Protein AF-A0A809RW80-F1 (afdb_monomer)

Secondary structure (DSSP, 8-state):
-EEEETT-TTSHHHHHHHHTTSPPPSEEEEEESS--S--S-TTS-EEE--TTTS---S-SEEEE-----BHHHHHHTT-TT--TTSSBHHHHHHHHHHHH-SEEEEEEEGGGGGT-TTTTTEEEEEE--S---SS----EEEEEE-SS--S--EEEETTEEEEEHHHHHTT------S-EEEET-TT-SEEEE-B--SSS---EEEEGGGS-GGG--TT-SSEEEEEEES----HHHHHHHHHHHHHHHHHHHHHTTTTTSEEEEEE-TTSPEEEE--HHHHHHHHHHHHHHHHHT-

pLDDT: mean 94.05, std 5.13, range [54.56, 98.81]

Radius of gyration: 22.61 Å; Cα contacts (8 Å, |Δi|>4): 563; chains: 1; bounding box: 56×35×68 Å

Sequence (297 aa):
MTFLEPFAGENNIIDLIQELNLSQPLNWDCFDINQPKENKVPEFDIKIQDTIKEFPKGYKVAITNPPYLAKNKAKKINIENFDNNYSDLYLNALDKMLNNCDFVACIIPESFITSGQYHERLYCVISLEMKMFSDTETPVCLALFNKEKTNDFFIVRNGIDIGYYSELKKYFSEYKTDIDWQFNDPDGLIGLYAVDNTKEASIKFLPGNQIDKNSISHSSRSITRISFTGFKLSDNELLEFIKLSNDLLNDYRKKTYDVFLTAFKGLRSDLKYRRRLNYKIAKNILNLAYKIFKEGK

Nearest PDB structures (foldseek):
  1aqj-assembly1_B  TM=6.125E-01  e=1.110E-08  Thermus aquaticus
  7btq-assembly1_D  TM=4.140E-01  e=1.002E-05  Escherichia coli
  7bto-assembly1_A  TM=4.118E-01  e=2.193E-05  Escherichia coli
  7bst-assembly1_D  TM=4.203E-01  e=2.790E-05  Escherichia coli
  2ozv-assembly1_A  TM=5.507E-01  e=4.025E-01  Agrobacterium fabrum str. C58

Foldseek 3Di:
DEEEAAACQQVVVVVVVVVPPDDDDPYYAAEHCDDHPHRPCVVHDYHNDPCLVPPDADEAEYEYAFDWDAPVNCVVVVVPPDDPVDRIRVVSVVVSCLVHYQKYKYKDQLLVLQVPPPQQFWAEKEFPLACPDPPFQGGIITTIGGNHTDPWYWYHYPNDTLGIPVQLCVLVDFFDDPKDKDKLQLPAQKKWQFKDDQADQDTFIDGSVVDHSVPRDPPDQGIIGIHIDDDDDDPVRSVVLRVQLRVSVVVSCVSNVLSNFRFDGHHHPVSGTMGGHGVSVSVRSSSVSVVVSVVVD

Structure (mmCIF, N/CA/C/O backbone):
data_AF-A0A809RW80-F1
#
_entry.id   AF-A0A809RW80-F1
#
loop_
_atom_site.group_PDB
_atom_site.id
_atom_site.type_symbol
_atom_site.label_atom_id
_atom_site.label_alt_id
_atom_site.label_comp_id
_atom_site.label_asym_id
_atom_site.label_entity_id
_atom_site.label_seq_id
_atom_site.pdbx_PDB_ins_code
_atom_site.Cartn_x
_atom_site.Cartn_y
_atom_site.Cartn_z
_atom_site.occupancy
_atom_site.B_iso_or_equiv
_atom_site.auth_seq_id
_atom_site.auth_comp_id
_atom_site.auth_asym_id
_atom_site.auth_atom_id
_atom_site.pdbx_PDB_model_num
ATOM 1 N N . MET A 1 1 ? -27.983 3.472 18.532 1.00 89.00 1 MET A N 1
ATOM 2 C CA . MET A 1 1 ? -27.250 2.187 18.483 1.00 89.00 1 MET A CA 1
ATOM 3 C C . MET A 1 1 ? -25.962 2.357 19.270 1.00 89.00 1 MET A C 1
ATOM 5 O O . MET A 1 1 ? -25.453 3.472 19.262 1.00 89.00 1 MET A O 1
ATOM 9 N N . THR A 1 2 ? -25.482 1.310 19.942 1.00 96.38 2 THR A N 1
ATOM 10 C CA . THR A 1 2 ? -24.177 1.314 20.625 1.00 96.38 2 THR A CA 1
ATOM 11 C C . THR A 1 2 ? -23.066 0.984 19.634 1.00 96.38 2 THR A C 1
ATOM 13 O O . THR A 1 2 ? -23.213 0.034 18.860 1.00 96.38 2 THR A O 1
ATOM 16 N N . PHE A 1 3 ? -21.999 1.779 19.628 1.00 97.88 3 PHE A N 1
ATOM 17 C CA . PHE A 1 3 ? -20.810 1.564 18.798 1.00 97.88 3 PHE A CA 1
ATOM 18 C C . PHE A 1 3 ? -19.691 0.925 19.627 1.00 97.88 3 PHE A C 1
ATOM 20 O O . PHE A 1 3 ? -19.653 1.085 20.845 1.00 97.88 3 PHE A O 1
ATOM 27 N N . LEU A 1 4 ? -18.805 0.176 18.968 1.00 98.62 4 LEU A N 1
ATOM 28 C CA . LEU A 1 4 ? -17.673 -0.507 19.594 1.00 98.62 4 LEU A CA 1
ATOM 29 C C . LEU A 1 4 ? -16.350 0.187 19.242 1.00 98.62 4 LEU A C 1
ATOM 31 O O . LEU A 1 4 ? -16.047 0.365 18.062 1.00 98.62 4 LEU A O 1
ATOM 35 N N . GLU A 1 5 ? -15.532 0.467 20.252 1.00 98.31 5 GLU A N 1
ATOM 36 C CA . GLU A 1 5 ? -14.122 0.858 20.127 1.00 98.31 5 GLU A CA 1
ATOM 37 C C . GLU A 1 5 ? -13.260 -0.261 20.767 1.00 98.31 5 GLU A C 1
ATOM 39 O O . GLU A 1 5 ? -13.015 -0.257 21.974 1.00 98.31 5 GLU A O 1
ATOM 44 N N . PRO A 1 6 ? -12.849 -1.292 20.000 1.00 98.31 6 PRO A N 1
ATOM 45 C CA . PRO A 1 6 ? -12.225 -2.510 20.532 1.00 98.31 6 PRO A CA 1
ATOM 46 C C . PRO A 1 6 ? -10.761 -2.355 20.988 1.00 98.31 6 PRO A C 1
ATOM 48 O O . PRO A 1 6 ? -10.228 -3.287 21.597 1.00 98.31 6 PRO A O 1
ATOM 51 N N . PHE A 1 7 ? -10.114 -1.234 20.650 1.00 97.75 7 PHE A N 1
ATOM 52 C CA . PHE A 1 7 ? -8.718 -0.903 20.975 1.00 97.75 7 PHE A CA 1
ATOM 53 C C . PHE A 1 7 ? -8.615 0.585 21.341 1.00 97.75 7 PHE A C 1
ATOM 55 O O . PHE A 1 7 ? -8.031 1.389 20.615 1.00 97.75 7 PHE A O 1
ATOM 62 N N . ALA A 1 8 ? -9.293 0.956 22.420 1.00 97.38 8 ALA A N 1
ATOM 63 C CA . ALA A 1 8 ? -9.668 2.330 22.716 1.00 97.38 8 ALA A CA 1
ATOM 64 C C . ALA A 1 8 ? -8.501 3.267 23.044 1.00 97.38 8 ALA A C 1
ATOM 66 O O . ALA A 1 8 ? -8.615 4.479 22.837 1.00 97.38 8 ALA A O 1
ATOM 67 N N . GLY A 1 9 ? -7.385 2.747 23.561 1.00 96.31 9 GLY A N 1
ATOM 68 C CA . GLY A 1 9 ? -6.328 3.574 24.125 1.00 96.31 9 GLY A CA 1
ATOM 69 C C . GLY A 1 9 ? -6.911 4.544 25.153 1.00 96.31 9 GLY A C 1
ATOM 70 O O . GLY A 1 9 ? -7.415 4.123 26.184 1.00 96.31 9 GLY A O 1
ATOM 71 N N . GLU A 1 10 ? -6.873 5.842 24.850 1.00 96.81 10 GLU A N 1
ATOM 72 C CA . GLU A 1 10 ? -7.379 6.922 25.712 1.00 96.81 10 GLU A CA 1
ATOM 73 C C . GLU A 1 10 ? -8.748 7.485 25.258 1.00 96.81 10 GLU A C 1
ATOM 75 O O . GLU A 1 10 ? -9.123 8.570 25.691 1.00 96.81 10 GLU A O 1
ATOM 80 N N . ASN A 1 11 ? -9.492 6.786 24.383 1.00 97.19 11 ASN A N 1
ATOM 81 C CA . ASN A 1 11 ? -10.747 7.243 23.744 1.00 97.19 11 ASN A CA 1
ATOM 82 C C . ASN A 1 11 ? -10.603 8.455 22.789 1.00 97.19 11 ASN A C 1
ATOM 84 O O . ASN A 1 11 ? -11.577 9.149 22.505 1.00 97.19 11 ASN A O 1
ATOM 88 N N . ASN A 1 12 ? -9.414 8.688 22.217 1.00 95.62 12 ASN A N 1
ATOM 89 C CA . ASN A 1 12 ? -9.160 9.822 21.305 1.00 95.62 12 ASN A CA 1
ATOM 90 C C . ASN A 1 12 ? -10.067 9.845 20.055 1.00 95.62 12 ASN A C 1
ATOM 92 O O . ASN A 1 12 ? -10.360 10.910 19.520 1.00 95.62 12 ASN A O 1
ATOM 96 N N . ILE A 1 13 ? -10.485 8.680 19.546 1.00 95.38 13 ILE A N 1
ATOM 97 C CA . ILE A 1 13 ? -11.368 8.607 18.369 1.00 95.38 13 ILE A CA 1
ATOM 98 C C . ILE A 1 13 ? -12.772 9.100 18.714 1.00 95.38 13 ILE A C 1
ATOM 100 O O . ILE A 1 13 ? -13.375 9.822 17.922 1.00 95.38 13 ILE A O 1
ATOM 104 N N . ILE A 1 14 ? -13.279 8.742 19.891 1.00 95.56 14 ILE A N 1
ATOM 105 C CA . ILE A 1 14 ? -14.595 9.183 20.350 1.00 95.56 14 ILE A CA 1
ATOM 106 C C . ILE A 1 14 ? -14.586 10.691 20.587 1.00 95.56 14 ILE A C 1
ATOM 108 O O . ILE A 1 14 ? -15.490 11.369 20.107 1.00 95.56 14 ILE A O 1
ATOM 112 N N . ASP A 1 15 ? -13.541 11.202 21.242 1.00 95.50 15 ASP A N 1
ATOM 113 C CA . ASP A 1 15 ? -13.326 12.638 21.462 1.00 95.50 15 ASP A CA 1
ATOM 114 C C . ASP A 1 15 ? -13.394 13.407 20.130 1.00 95.50 15 ASP A C 1
ATOM 116 O O . ASP A 1 15 ? -14.242 14.279 19.939 1.00 95.50 15 ASP A O 1
ATOM 120 N N . LEU A 1 16 ? -12.628 12.955 19.127 1.00 93.62 16 LEU A N 1
ATOM 121 C CA . LEU A 1 16 ? -12.666 13.517 17.776 1.00 93.62 16 LEU A CA 1
ATOM 122 C C . LEU A 1 16 ? -14.074 13.474 17.157 1.00 93.62 16 LEU A C 1
ATOM 124 O O . LEU A 1 16 ? -14.500 14.436 16.528 1.00 93.62 16 LEU A O 1
ATOM 128 N N . ILE A 1 17 ? -14.811 12.368 17.295 1.00 93.62 17 ILE A N 1
ATOM 129 C CA . ILE A 1 17 ? -16.162 12.242 16.721 1.00 93.62 17 ILE A CA 1
ATOM 130 C C . ILE A 1 17 ? -17.151 13.206 17.394 1.00 93.62 17 ILE A C 1
ATOM 132 O O . ILE A 1 17 ? -18.032 13.745 16.712 1.00 93.62 17 ILE A O 1
ATOM 136 N N . GLN A 1 18 ? -17.009 13.453 18.696 1.00 92.50 18 GLN A N 1
ATOM 137 C CA . GLN A 1 18 ? -17.838 14.413 19.428 1.00 92.50 18 GLN A CA 1
ATOM 138 C C . GLN A 1 18 ? -17.576 15.852 18.982 1.00 92.50 18 GLN A C 1
ATOM 140 O O . GLN A 1 18 ? -18.525 16.626 18.826 1.00 92.50 18 GLN A O 1
ATOM 145 N N . GLU A 1 19 ? -16.323 16.189 18.672 1.00 93.69 19 GLU A N 1
ATOM 146 C CA . GLU A 1 19 ? -15.952 17.500 18.129 1.00 93.69 19 GLU A CA 1
ATOM 147 C C . GLU A 1 19 ? -16.565 17.782 16.745 1.00 93.69 19 GLU A C 1
ATOM 149 O O . GLU A 1 19 ? -16.774 18.942 16.383 1.00 93.69 19 GLU A O 1
ATOM 154 N N . LEU A 1 20 ? -16.907 16.748 15.963 1.00 87.88 20 LEU A N 1
ATOM 155 C CA . LEU A 1 20 ? -17.356 16.907 14.572 1.00 87.88 20 LEU A CA 1
ATOM 156 C C . LEU A 1 20 ? -18.764 17.512 14.397 1.00 87.88 20 LEU A C 1
ATOM 158 O O . LEU A 1 20 ? -19.195 17.697 13.260 1.00 87.88 20 LEU A O 1
ATOM 162 N N . ASN A 1 21 ? -19.496 17.845 15.465 1.00 84.31 21 ASN A N 1
ATOM 163 C CA . ASN A 1 21 ? -20.877 18.362 15.406 1.00 84.31 21 ASN A CA 1
ATOM 164 C C . ASN A 1 21 ? -21.807 17.529 14.487 1.00 84.31 21 ASN A C 1
ATOM 166 O O . ASN A 1 21 ? -22.696 18.046 13.806 1.00 84.31 21 ASN A O 1
ATOM 170 N N . LEU A 1 22 ? -21.564 16.217 14.447 1.00 88.19 22 LEU A N 1
ATOM 171 C CA . LEU A 1 22 ? -22.376 15.229 13.744 1.00 88.19 22 LEU A CA 1
ATOM 172 C C . LEU A 1 22 ? -23.325 14.535 14.722 1.00 88.19 22 LEU A C 1
ATOM 174 O O . LEU A 1 22 ? -23.140 14.583 15.940 1.00 88.19 22 LEU A O 1
ATOM 178 N N . SER A 1 23 ? -24.336 13.846 14.186 1.00 89.88 23 SER A N 1
ATOM 179 C CA . SER A 1 23 ? -25.192 12.975 14.991 1.00 89.88 23 SER A CA 1
ATOM 180 C C . SER A 1 23 ? -24.359 11.887 15.666 1.00 89.88 23 SER A C 1
ATOM 182 O O . SER A 1 23 ? -23.744 11.058 14.997 1.00 89.88 23 SER A O 1
ATOM 184 N N . GLN A 1 24 ? -24.371 11.897 16.995 1.00 91.44 24 GLN A N 1
ATOM 185 C CA . GLN A 1 24 ? -23.611 10.963 17.815 1.00 91.44 24 GLN A CA 1
ATOM 186 C C . GLN A 1 24 ? -24.344 9.618 17.945 1.00 91.44 24 GLN A C 1
ATOM 188 O O . GLN A 1 24 ? -25.583 9.578 17.903 1.00 91.44 24 GLN A O 1
ATOM 193 N N . PRO A 1 25 ? -23.619 8.495 18.109 1.00 90.62 25 PRO A N 1
ATOM 194 C CA . PRO A 1 25 ? -24.244 7.243 18.517 1.00 90.62 25 PRO A CA 1
ATOM 195 C C . PRO A 1 25 ? -24.868 7.384 19.914 1.00 90.62 25 PRO A C 1
ATOM 197 O O . PRO A 1 25 ? -24.578 8.314 20.658 1.00 90.62 25 PRO A O 1
ATOM 200 N N . LEU A 1 26 ? -25.745 6.442 20.278 1.00 90.00 26 LEU A N 1
ATOM 201 C CA . LEU A 1 26 ? -26.419 6.495 21.586 1.00 90.00 26 LEU A CA 1
ATOM 202 C C . LEU A 1 26 ? -25.470 6.175 22.740 1.00 90.00 26 LEU A C 1
ATOM 204 O O . LEU A 1 26 ? -25.701 6.629 23.853 1.00 90.00 26 LEU A O 1
ATOM 208 N N . ASN A 1 27 ? -24.483 5.318 22.484 1.00 96.19 27 ASN A N 1
ATOM 209 C CA . ASN A 1 27 ? -23.511 4.885 23.472 1.00 96.19 27 ASN A CA 1
ATOM 210 C C . ASN A 1 27 ? -22.262 4.333 22.777 1.00 96.19 27 ASN A C 1
ATOM 212 O O . ASN A 1 27 ? -22.335 3.911 21.614 1.00 96.19 27 ASN A O 1
ATOM 216 N N . TRP A 1 28 ? -21.172 4.252 23.531 1.00 97.88 28 TRP A N 1
ATOM 217 C CA . TRP A 1 28 ? -19.961 3.534 23.166 1.00 97.88 28 TRP A CA 1
ATOM 218 C C . TRP A 1 28 ? -19.648 2.447 24.190 1.00 97.88 28 TRP A C 1
ATOM 220 O O . TRP A 1 28 ? -19.863 2.620 25.387 1.00 97.88 28 TRP A O 1
ATOM 230 N N . ASP A 1 29 ? -19.137 1.323 23.703 1.00 98.38 29 ASP A N 1
ATOM 231 C CA . ASP A 1 29 ? -18.453 0.333 24.522 1.00 98.38 29 ASP A CA 1
ATOM 232 C C . ASP A 1 29 ? -16.978 0.303 24.112 1.00 98.38 29 ASP A C 1
ATOM 234 O O . ASP A 1 29 ? -16.649 0.037 22.951 1.00 98.38 29 ASP A O 1
ATOM 238 N N . CYS A 1 30 ? -16.100 0.578 25.075 1.00 98.44 30 CYS A N 1
ATOM 239 C CA . CYS A 1 30 ? -14.672 0.760 24.848 1.00 98.44 30 CYS A CA 1
ATOM 240 C C . CYS A 1 30 ? -13.878 -0.349 25.536 1.00 98.44 30 CYS A C 1
ATOM 242 O O . CYS A 1 30 ? -14.133 -0.675 26.698 1.00 98.44 30 CYS A O 1
ATOM 244 N N . PHE A 1 31 ? -12.902 -0.917 24.831 1.00 98.44 31 PHE A N 1
ATOM 245 C CA . PHE A 1 31 ? -12.034 -1.968 25.356 1.00 98.44 31 PHE A CA 1
ATOM 246 C C . PHE A 1 31 ? -10.575 -1.661 25.047 1.00 98.44 31 PHE A C 1
ATOM 248 O O . PHE A 1 31 ? -10.254 -1.217 23.947 1.00 98.44 31 PHE A O 1
ATOM 255 N N . ASP A 1 32 ? -9.685 -1.940 25.991 1.00 98.00 32 ASP A N 1
ATOM 256 C CA . ASP A 1 32 ? -8.243 -1.923 25.749 1.00 98.00 32 ASP A CA 1
ATOM 257 C C . ASP A 1 32 ? -7.546 -2.982 26.608 1.00 98.00 32 ASP A C 1
ATOM 259 O O . ASP A 1 32 ? -8.024 -3.343 27.681 1.00 98.00 32 ASP A O 1
ATOM 263 N N . ILE A 1 33 ? -6.404 -3.496 26.150 1.00 95.69 33 ILE A N 1
ATOM 264 C CA . ILE A 1 33 ? -5.637 -4.493 26.904 1.00 95.69 33 ILE A CA 1
ATOM 265 C C . ILE A 1 33 ? -4.991 -3.887 28.155 1.00 95.69 33 ILE A C 1
ATOM 267 O O . ILE A 1 33 ? -4.750 -4.602 29.128 1.00 95.69 33 ILE A O 1
ATOM 271 N N . ASN A 1 34 ? -4.714 -2.581 28.139 1.00 93.69 34 ASN A N 1
ATOM 272 C CA . ASN A 1 34 ? -4.113 -1.864 29.254 1.00 93.69 34 ASN A CA 1
ATOM 273 C C . ASN A 1 34 ? -5.084 -0.832 29.825 1.00 93.69 34 ASN A C 1
ATOM 275 O O . ASN A 1 34 ? -5.856 -0.214 29.099 1.00 93.69 34 ASN A O 1
ATOM 279 N N . GLN A 1 35 ? -4.965 -0.564 31.125 1.00 92.44 35 GLN A N 1
ATOM 280 C CA . GLN A 1 35 ? -5.564 0.634 31.705 1.00 92.44 35 GLN A CA 1
ATOM 281 C C . GLN A 1 35 ? -4.859 1.871 31.114 1.00 92.44 35 GLN A C 1
ATOM 283 O O . GLN A 1 35 ? -3.636 1.991 31.270 1.00 92.44 35 GLN A O 1
ATOM 288 N N . PRO A 1 36 ? -5.579 2.795 30.459 1.00 91.81 36 PRO A N 1
ATOM 289 C CA . PRO A 1 36 ? -4.965 4.008 29.947 1.00 91.81 36 PRO A CA 1
ATOM 290 C C . PRO A 1 36 ? -4.600 4.966 31.077 1.00 91.81 36 PRO A C 1
ATOM 292 O O . PRO A 1 36 ? -5.152 4.913 32.178 1.00 91.81 36 PRO A O 1
ATOM 295 N N . LYS A 1 37 ? -3.657 5.868 30.791 1.00 90.56 37 LYS A N 1
ATOM 296 C CA . LYS A 1 37 ? -3.247 6.909 31.744 1.00 90.56 37 LYS A CA 1
ATOM 297 C C . LYS A 1 37 ? -4.339 7.954 31.941 1.00 90.56 37 LYS A C 1
ATOM 299 O O . LYS A 1 37 ? -4.487 8.480 33.039 1.00 90.56 37 LYS A O 1
ATOM 304 N N . GLU A 1 38 ? -5.073 8.240 30.875 1.00 95.44 38 GLU A N 1
ATOM 305 C CA . GLU A 1 38 ? -6.154 9.211 30.822 1.00 95.44 38 GLU A CA 1
ATOM 306 C C . GLU A 1 38 ? -7.294 8.639 29.971 1.00 95.44 38 GLU A C 1
ATOM 308 O O . GLU A 1 38 ? -7.049 7.912 29.010 1.00 95.44 38 GLU A O 1
ATOM 313 N N . ASN A 1 39 ? -8.536 8.964 30.322 1.00 96.44 39 ASN A N 1
ATOM 314 C CA . ASN A 1 39 ? -9.690 8.748 29.457 1.00 96.44 39 ASN A CA 1
ATOM 315 C C . ASN A 1 39 ? -10.185 10.124 29.000 1.00 96.44 39 ASN A C 1
ATOM 317 O O . ASN A 1 39 ? -10.667 10.895 29.830 1.00 96.44 39 ASN A O 1
ATOM 321 N N . LYS A 1 40 ? -10.053 10.430 27.703 1.00 97.00 40 LYS A N 1
ATOM 322 C CA . LYS A 1 40 ? -10.485 11.710 27.118 1.00 97.00 40 LYS A CA 1
ATOM 323 C C . LYS A 1 40 ? -11.993 11.907 27.179 1.00 97.00 40 LYS A C 1
ATOM 325 O O . LYS A 1 40 ? -12.456 13.040 27.216 1.00 97.00 40 LYS A O 1
ATOM 330 N N . VAL A 1 41 ? -12.742 10.809 27.267 1.00 96.06 41 VAL A N 1
ATOM 331 C CA . VAL A 1 41 ? -14.203 10.811 27.286 1.00 96.06 41 VAL A CA 1
ATOM 332 C C . VAL A 1 41 ? -14.691 9.985 28.489 1.00 96.06 41 VAL A C 1
ATOM 334 O O . VAL A 1 41 ? -15.080 8.827 28.328 1.00 96.06 41 VAL A O 1
ATOM 337 N N . PRO A 1 42 ? -14.652 10.540 29.722 1.00 95.00 42 PRO A N 1
ATOM 338 C CA . PRO A 1 42 ? -14.945 9.800 30.958 1.00 95.00 42 PRO A CA 1
ATOM 339 C C . PRO A 1 42 ? -16.362 9.226 31.059 1.00 95.00 42 PRO A C 1
ATOM 341 O O . PRO A 1 42 ? -16.611 8.368 31.895 1.00 95.00 42 PRO A O 1
ATOM 344 N N . GLU A 1 43 ? -17.295 9.705 30.237 1.00 95.38 43 GLU A N 1
ATOM 345 C CA . GLU A 1 43 ? -18.649 9.151 30.135 1.00 95.38 43 GLU A CA 1
ATOM 346 C C . GLU A 1 43 ? -18.683 7.733 29.542 1.00 95.38 43 GLU A C 1
ATOM 348 O O . GLU A 1 43 ? -19.647 7.003 29.777 1.00 95.38 43 GLU A O 1
ATOM 353 N N . PHE A 1 44 ? -17.630 7.319 28.827 1.00 96.38 44 PHE A N 1
ATOM 354 C CA . PHE A 1 44 ? -17.479 5.963 28.307 1.00 96.38 44 PHE A CA 1
ATOM 355 C C . PHE A 1 44 ? -16.288 5.275 28.971 1.00 96.38 44 PHE A C 1
ATOM 357 O O . PHE A 1 44 ? -15.125 5.501 28.619 1.00 96.38 44 PHE A O 1
ATOM 364 N N . ASP A 1 45 ? -16.585 4.413 29.942 1.00 96.38 45 ASP A N 1
ATOM 365 C CA . ASP A 1 45 ? -15.578 3.610 30.630 1.00 96.38 45 ASP A CA 1
ATOM 366 C C . ASP A 1 45 ? -14.863 2.645 29.675 1.00 96.38 45 ASP A C 1
ATOM 368 O O . ASP A 1 45 ? -15.470 2.014 28.805 1.00 96.38 45 ASP A O 1
ATOM 372 N N . ILE A 1 46 ? -13.557 2.480 29.894 1.00 97.94 46 ILE A N 1
ATOM 373 C CA . ILE A 1 46 ? -12.709 1.569 29.122 1.00 97.94 46 ILE A CA 1
ATOM 374 C C . ILE A 1 46 ? -12.553 0.265 29.903 1.00 97.94 46 ILE A C 1
ATOM 376 O O . ILE A 1 46 ? -11.961 0.226 30.983 1.00 97.94 46 ILE A O 1
ATOM 380 N N . LYS A 1 47 ? -13.094 -0.819 29.349 1.00 97.69 47 LYS A N 1
ATOM 381 C CA . LYS A 1 47 ? -13.031 -2.165 29.926 1.00 97.69 47 LYS A CA 1
ATOM 382 C C . LYS A 1 47 ? -11.679 -2.803 29.601 1.00 97.69 47 LYS A C 1
ATOM 384 O O . LYS A 1 47 ? -11.309 -2.916 28.433 1.00 97.69 47 LYS A O 1
ATOM 389 N N . ILE A 1 48 ? -10.960 -3.263 30.626 1.00 97.75 48 ILE A N 1
ATOM 390 C CA . ILE A 1 48 ? -9.674 -3.948 30.440 1.00 97.75 48 ILE A CA 1
ATOM 391 C C . ILE A 1 48 ? -9.918 -5.341 29.844 1.00 97.75 48 ILE A C 1
ATOM 393 O O . ILE A 1 48 ? -10.444 -6.223 30.524 1.00 97.75 48 ILE A O 1
ATOM 397 N N . GLN A 1 49 ? -9.527 -5.550 28.586 1.00 96.88 49 GLN A N 1
ATOM 398 C CA . GLN A 1 49 ? -9.700 -6.811 27.867 1.00 96.88 49 GLN A CA 1
ATOM 399 C C . GLN A 1 49 ? -8.679 -6.962 26.734 1.00 96.88 49 GLN A C 1
ATOM 401 O O . GLN A 1 49 ? -8.454 -6.056 25.935 1.00 96.88 49 GLN A O 1
ATOM 406 N N . ASP A 1 50 ? -8.099 -8.156 26.604 1.00 95.75 50 ASP A N 1
ATOM 407 C CA . ASP A 1 50 ? -7.314 -8.524 25.424 1.00 95.75 50 ASP A CA 1
ATOM 408 C C . ASP A 1 50 ? -8.266 -8.844 24.260 1.00 95.75 50 ASP A C 1
ATOM 410 O O . ASP A 1 50 ? -8.634 -9.999 24.032 1.00 95.75 50 ASP A O 1
ATOM 414 N N . THR A 1 51 ? -8.677 -7.810 23.522 1.00 97.00 51 THR A N 1
ATOM 415 C CA . THR A 1 51 ? -9.630 -7.920 22.404 1.00 97.00 51 THR A CA 1
ATOM 416 C C . THR A 1 51 ? -9.123 -8.806 21.256 1.00 97.00 51 THR A C 1
ATOM 418 O O . THR A 1 51 ? -9.908 -9.346 20.469 1.00 97.00 51 THR A O 1
ATOM 421 N N . ILE A 1 52 ? -7.805 -9.018 21.160 1.00 95.44 52 ILE A N 1
ATOM 422 C CA . ILE A 1 52 ? -7.236 -9.985 20.217 1.00 95.44 52 ILE A CA 1
ATOM 423 C C . ILE A 1 52 ? -7.518 -11.413 20.686 1.00 95.44 52 ILE A C 1
ATOM 425 O O . ILE A 1 52 ? -7.800 -12.271 19.856 1.00 95.44 52 ILE A O 1
ATOM 429 N N . LYS A 1 53 ? -7.499 -11.720 21.981 1.00 94.00 53 LYS A N 1
ATOM 430 C CA . LYS A 1 53 ? -7.871 -13.064 22.460 1.00 94.00 53 LYS A CA 1
ATOM 431 C C . LYS A 1 53 ? -9.379 -13.260 22.510 1.00 94.00 53 LYS A C 1
ATOM 433 O O . LYS A 1 53 ? -9.880 -14.255 21.989 1.00 94.00 53 LYS A O 1
ATOM 438 N N . GLU A 1 54 ? -10.093 -12.295 23.070 1.00 96.25 54 GLU A N 1
ATOM 439 C CA . GLU A 1 54 ? -11.532 -12.355 23.287 1.00 96.25 54 GLU A CA 1
ATOM 440 C C . GLU A 1 54 ? -12.190 -11.117 22.683 1.00 96.25 54 GLU A C 1
ATOM 442 O O . GLU A 1 54 ? -12.150 -10.035 23.256 1.00 96.25 54 GLU A O 1
ATOM 447 N N . PHE A 1 55 ? -12.776 -11.258 21.494 1.00 98.06 55 PHE A N 1
ATOM 448 C CA . PHE A 1 55 ? -13.398 -10.126 20.810 1.00 98.06 55 PHE A CA 1
ATOM 449 C C . PHE A 1 55 ? -14.830 -9.879 21.334 1.00 98.06 55 PHE A C 1
ATOM 451 O O . PHE A 1 55 ? -15.618 -10.833 21.356 1.00 98.06 55 PHE A O 1
ATOM 458 N N . PRO A 1 56 ? -15.205 -8.640 21.722 1.00 97.31 56 PRO A N 1
ATOM 459 C CA . PRO A 1 56 ? -16.563 -8.300 22.152 1.00 97.31 56 PRO A CA 1
ATOM 460 C C . PRO A 1 56 ? -17.620 -8.600 21.077 1.00 97.31 56 PRO A C 1
ATOM 462 O O . PRO A 1 56 ? -17.462 -8.246 19.910 1.00 97.31 56 PRO A O 1
ATOM 465 N N . LYS A 1 57 ? -18.734 -9.234 21.462 1.00 95.62 57 LYS A N 1
ATOM 466 C CA . LYS A 1 57 ? -19.794 -9.677 20.533 1.00 95.62 57 LYS A CA 1
ATOM 467 C C . LYS A 1 57 ? -21.073 -8.856 20.675 1.00 95.62 57 LYS A C 1
ATOM 469 O O . LYS A 1 57 ? -21.312 -8.246 21.708 1.00 95.62 57 LYS A O 1
ATOM 474 N N . GLY A 1 58 ? -21.928 -8.915 19.652 1.00 96.00 58 GLY A N 1
ATOM 475 C CA . GLY A 1 58 ? -23.254 -8.280 19.656 1.00 96.00 58 GLY A CA 1
ATOM 476 C C . GLY A 1 58 ? -23.287 -6.860 19.082 1.00 96.00 58 GLY A C 1
ATOM 477 O O . GLY A 1 58 ? -24.343 -6.230 19.079 1.00 96.00 58 GLY A O 1
ATOM 478 N N . TYR A 1 59 ? -22.163 -6.373 18.554 1.00 97.62 59 TYR A N 1
ATOM 479 C CA . TYR A 1 59 ? -22.041 -5.037 17.977 1.00 97.62 59 TYR A CA 1
ATOM 480 C C . TYR A 1 59 ? -22.198 -5.067 16.464 1.00 97.62 59 TYR A C 1
ATOM 482 O O . TYR A 1 59 ? -21.650 -5.928 15.780 1.00 97.62 59 TYR A O 1
ATOM 490 N N . LYS A 1 60 ? -22.918 -4.083 15.925 1.00 97.62 60 LYS A N 1
ATOM 491 C CA . LYS A 1 60 ? -23.042 -3.909 14.473 1.00 97.62 60 LYS A CA 1
ATOM 492 C C . LYS A 1 60 ? -21.945 -3.029 13.890 1.00 97.62 60 LYS A C 1
ATOM 494 O O . LYS A 1 60 ? -21.598 -3.230 12.736 1.00 97.62 60 LYS A O 1
ATOM 499 N N . VAL A 1 61 ? -21.428 -2.069 14.653 1.00 98.31 61 VAL A N 1
ATOM 500 C CA . VAL A 1 61 ? -20.473 -1.062 14.175 1.00 98.31 61 VAL A CA 1
ATOM 501 C C . VAL A 1 61 ? -19.246 -1.064 15.078 1.00 98.31 61 VAL A C 1
ATOM 503 O O . VAL A 1 61 ? -19.401 -0.936 16.292 1.00 98.31 61 VAL A O 1
ATOM 506 N N . ALA A 1 62 ? -18.059 -1.171 14.483 1.00 98.56 62 ALA A N 1
ATOM 507 C CA . ALA A 1 62 ? -16.783 -0.939 15.152 1.00 98.56 62 ALA A CA 1
ATOM 508 C C . ALA A 1 62 ? -16.039 0.232 14.496 1.00 98.56 62 ALA A C 1
ATOM 510 O O . ALA A 1 62 ? -15.943 0.286 13.268 1.00 98.56 62 ALA A O 1
ATOM 511 N N . ILE A 1 63 ? -15.506 1.154 15.297 1.00 98.44 63 ILE A N 1
ATOM 512 C CA . ILE A 1 63 ? -14.671 2.270 14.835 1.00 98.44 63 ILE A CA 1
ATOM 513 C C . ILE A 1 63 ? -13.392 2.266 15.663 1.00 98.44 63 ILE A C 1
ATOM 515 O O . ILE A 1 63 ? -13.487 2.194 16.883 1.00 98.44 63 ILE A O 1
ATOM 519 N N . THR A 1 64 ? -12.211 2.248 15.029 1.00 98.31 64 THR A N 1
ATOM 520 C CA . THR A 1 64 ? -10.955 2.162 15.794 1.00 98.31 64 THR A CA 1
ATOM 521 C C . THR A 1 64 ? -9.671 2.487 15.031 1.00 98.31 64 THR A C 1
ATOM 523 O O . THR A 1 64 ? -9.637 2.578 13.803 1.00 98.31 64 THR A O 1
ATOM 526 N N . ASN A 1 65 ? -8.569 2.586 15.769 1.00 97.38 65 ASN A N 1
ATOM 527 C CA . ASN A 1 65 ? -7.205 2.506 15.263 1.00 97.38 65 ASN A CA 1
ATOM 528 C C . ASN A 1 65 ? -6.550 1.230 15.835 1.00 97.38 65 ASN A C 1
ATOM 530 O O . ASN A 1 65 ? -6.047 1.262 16.958 1.00 97.38 65 ASN A O 1
ATOM 534 N N . PRO A 1 66 ? -6.595 0.088 15.120 1.00 97.25 66 PRO A N 1
ATOM 535 C CA . PRO A 1 66 ? -6.131 -1.186 15.656 1.00 97.25 66 PRO A CA 1
ATOM 536 C C . PRO A 1 66 ? -4.616 -1.177 15.928 1.00 97.25 66 PRO A C 1
ATOM 538 O O . PRO A 1 66 ? -3.874 -0.417 15.308 1.00 97.25 66 PRO A O 1
ATOM 541 N N . PRO A 1 67 ? -4.109 -2.063 16.802 1.00 94.62 67 PRO A N 1
ATOM 542 C CA . PRO A 1 67 ? -2.692 -2.094 17.151 1.00 94.62 67 PRO A CA 1
ATOM 543 C C . PRO A 1 67 ? -1.817 -2.616 16.001 1.00 94.62 67 PRO A C 1
ATOM 545 O O . PRO A 1 67 ? -2.150 -3.604 15.342 1.00 94.62 67 PRO A O 1
ATOM 548 N N . TYR A 1 68 ? -0.660 -1.981 15.779 1.00 93.56 68 TYR A N 1
ATOM 549 C CA . TYR A 1 68 ? 0.270 -2.339 14.699 1.00 93.56 68 TYR A CA 1
ATOM 550 C C . TYR A 1 68 ? 1.503 -3.059 15.242 1.00 93.56 68 TYR A C 1
ATOM 552 O O . TYR A 1 68 ? 2.224 -2.555 16.108 1.00 93.56 68 TYR A O 1
ATOM 560 N N . LEU A 1 69 ? 1.807 -4.221 14.673 1.00 92.81 69 LEU A N 1
ATOM 561 C CA . LEU A 1 69 ? 3.011 -4.973 14.990 1.00 92.81 69 LEU A CA 1
ATOM 562 C C . LEU A 1 69 ? 3.332 -5.941 13.852 1.00 92.81 69 LEU A C 1
ATOM 564 O O . LEU A 1 69 ? 2.791 -7.042 13.773 1.00 92.81 69 LEU A O 1
ATOM 568 N N . ALA A 1 70 ? 4.276 -5.554 12.997 1.00 91.38 70 ALA A N 1
ATOM 569 C CA . ALA A 1 70 ? 4.740 -6.421 11.922 1.00 91.38 70 ALA A CA 1
ATOM 570 C C . ALA A 1 70 ? 5.353 -7.720 12.475 1.00 91.38 70 ALA A C 1
ATOM 572 O O . ALA A 1 70 ? 6.180 -7.686 13.390 1.00 91.38 70 ALA A O 1
ATOM 573 N N . LYS A 1 71 ? 5.056 -8.858 11.838 1.00 91.19 71 LYS A N 1
ATOM 574 C CA . LYS A 1 71 ? 5.543 -10.203 12.205 1.00 91.19 71 LYS A CA 1
ATOM 575 C C . LYS A 1 71 ? 7.054 -10.265 12.428 1.00 91.19 71 LYS A C 1
ATOM 577 O O . LYS A 1 71 ? 7.534 -10.876 13.377 1.00 91.19 71 LYS A O 1
ATOM 582 N N . ASN A 1 72 ? 7.829 -9.596 11.574 1.00 88.38 72 ASN A N 1
ATOM 583 C CA . ASN A 1 72 ? 9.288 -9.559 11.704 1.00 88.38 72 ASN A CA 1
ATOM 584 C C . ASN A 1 72 ? 9.742 -8.785 12.951 1.00 88.38 72 ASN A C 1
ATOM 586 O O . ASN A 1 72 ? 10.733 -9.157 13.575 1.00 88.38 72 ASN A O 1
ATOM 590 N N . LYS A 1 73 ? 9.011 -7.727 13.329 1.00 89.69 73 LYS A N 1
ATOM 591 C CA . LYS A 1 73 ? 9.258 -6.987 14.569 1.00 89.69 73 LYS A CA 1
ATOM 592 C C . LYS A 1 73 ? 8.878 -7.849 15.772 1.00 89.69 73 LYS A C 1
ATOM 594 O O . LYS A 1 73 ? 9.705 -7.967 16.664 1.00 89.69 73 LYS A O 1
ATOM 599 N N . ALA A 1 74 ? 7.715 -8.509 15.745 1.00 90.19 74 ALA A N 1
ATOM 600 C CA . ALA A 1 74 ? 7.263 -9.430 16.794 1.00 90.19 74 ALA A CA 1
ATOM 601 C C . ALA A 1 74 ? 8.284 -10.543 17.076 1.00 90.19 74 ALA A C 1
ATOM 603 O O . ALA A 1 74 ? 8.663 -10.753 18.225 1.00 90.19 74 ALA A O 1
ATOM 604 N N . LYS A 1 75 ? 8.804 -11.187 16.019 1.00 88.25 75 LYS A N 1
ATOM 605 C CA . LYS A 1 75 ? 9.872 -12.194 16.124 1.00 88.25 75 LYS A CA 1
ATOM 606 C C . LYS A 1 75 ? 11.150 -11.634 16.743 1.00 88.25 75 LYS A C 1
ATOM 608 O O . LYS A 1 75 ? 11.769 -12.300 17.556 1.00 88.25 75 LYS A O 1
ATOM 613 N N . LYS A 1 76 ? 11.549 -10.411 16.375 1.00 88.88 76 LYS A N 1
ATOM 614 C CA . LYS A 1 76 ? 12.764 -9.774 16.907 1.00 88.88 76 LYS A CA 1
ATOM 615 C C . LYS A 1 76 ? 12.673 -9.492 18.411 1.00 88.88 76 LYS A C 1
ATOM 617 O O . LYS A 1 76 ? 13.697 -9.518 19.082 1.00 88.88 76 LYS A O 1
ATOM 622 N N . ILE A 1 77 ? 11.476 -9.202 18.918 1.00 90.19 77 ILE A N 1
ATOM 623 C CA . ILE A 1 77 ? 11.233 -8.929 20.343 1.00 90.19 77 ILE A CA 1
ATOM 624 C C . ILE A 1 77 ? 10.638 -10.134 21.092 1.00 90.19 77 ILE A C 1
ATOM 626 O O . ILE A 1 77 ? 10.176 -9.969 22.213 1.00 90.19 77 ILE A O 1
ATOM 630 N N . ASN A 1 78 ? 10.668 -11.329 20.486 1.00 85.19 78 ASN A N 1
ATOM 631 C CA . ASN A 1 78 ? 10.231 -12.601 21.072 1.00 85.19 78 ASN A CA 1
ATOM 632 C C . ASN A 1 78 ? 8.815 -12.582 21.678 1.00 85.19 78 ASN A C 1
ATOM 634 O O . ASN A 1 78 ? 8.589 -13.122 22.757 1.00 85.19 78 ASN A O 1
ATOM 638 N N . ILE A 1 79 ? 7.841 -11.985 20.984 1.00 84.44 79 ILE A N 1
ATOM 639 C CA . ILE A 1 79 ? 6.433 -12.106 21.397 1.00 84.44 79 ILE A CA 1
ATOM 640 C C . ILE A 1 79 ? 5.946 -13.527 21.094 1.00 84.44 79 ILE A C 1
ATOM 642 O O . ILE A 1 79 ? 5.758 -13.888 19.932 1.00 84.44 79 ILE A O 1
ATOM 646 N N . GLU A 1 80 ? 5.726 -14.315 22.147 1.00 75.38 80 GLU A N 1
ATOM 647 C CA . GLU A 1 80 ? 5.352 -15.735 22.055 1.00 75.38 80 GLU A CA 1
ATOM 648 C C . GLU A 1 80 ? 3.974 -15.956 21.414 1.00 75.38 80 GLU A C 1
ATOM 650 O O . GLU A 1 80 ? 3.784 -16.903 20.657 1.00 75.38 80 GLU A O 1
ATOM 655 N N . ASN A 1 81 ? 3.027 -15.044 21.648 1.00 79.69 81 ASN A N 1
ATOM 656 C CA . ASN A 1 81 ? 1.623 -15.201 21.246 1.00 79.69 81 ASN A CA 1
ATOM 657 C C . ASN A 1 81 ? 1.251 -14.430 19.969 1.00 79.69 81 ASN A C 1
ATOM 659 O O . ASN A 1 81 ? 0.091 -14.0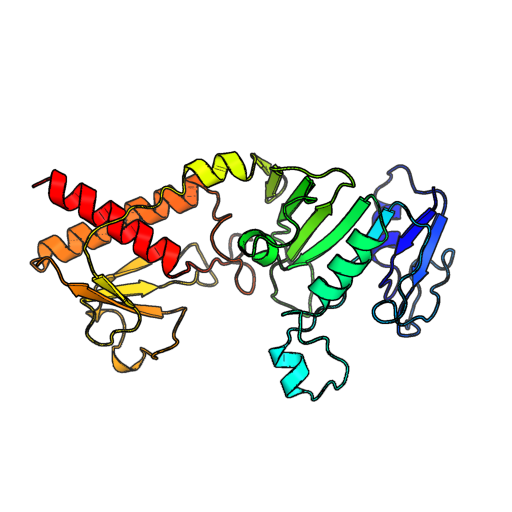71 19.770 1.00 79.69 81 ASN A O 1
ATOM 663 N N . PHE A 1 82 ? 2.223 -14.130 19.104 1.00 87.50 82 PHE A N 1
ATOM 664 C CA . PHE A 1 82 ? 1.923 -13.512 17.814 1.00 87.50 82 PHE A CA 1
ATOM 665 C C . PHE A 1 82 ? 1.348 -14.557 16.851 1.00 87.50 82 PHE A C 1
ATOM 667 O O . PHE A 1 82 ? 2.011 -15.547 16.532 1.00 87.50 82 PHE A O 1
ATOM 674 N N . ASP A 1 83 ? 0.142 -14.315 16.336 1.00 89.88 83 ASP A N 1
ATOM 675 C CA . ASP A 1 83 ? -0.451 -15.189 15.329 1.00 89.88 83 ASP A CA 1
ATOM 676 C C . ASP A 1 83 ? 0.321 -15.086 14.004 1.00 89.88 83 ASP A C 1
ATOM 678 O O . ASP A 1 83 ? 0.227 -14.116 13.248 1.00 89.88 83 ASP A O 1
ATOM 682 N N . ASN A 1 84 ? 1.103 -16.126 13.719 1.00 87.50 84 ASN A N 1
ATOM 683 C CA . ASN A 1 84 ? 1.963 -16.198 12.548 1.00 87.50 84 ASN A CA 1
ATOM 684 C C . ASN A 1 84 ? 1.195 -16.340 11.222 1.00 87.50 84 ASN A C 1
ATOM 686 O O . ASN A 1 84 ? 1.848 -16.255 10.173 1.00 87.50 84 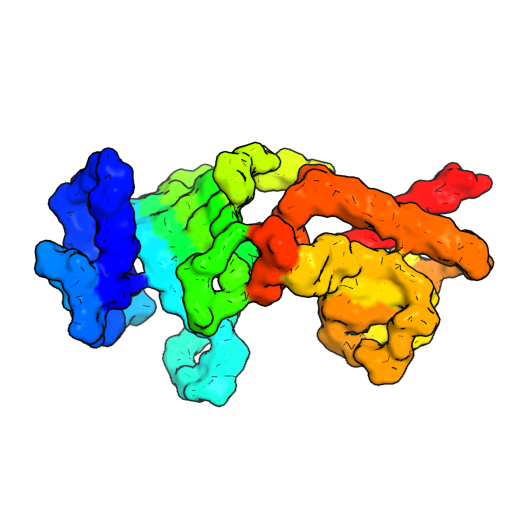A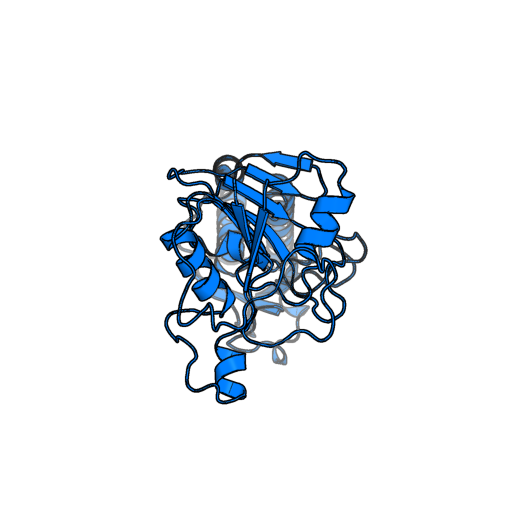SN A O 1
ATOM 690 N N . ASN A 1 85 ? -0.129 -16.516 11.239 1.00 92.12 85 ASN A N 1
ATOM 691 C CA . ASN A 1 85 ? -0.965 -16.471 10.038 1.00 92.12 85 ASN A CA 1
ATOM 692 C C . ASN A 1 85 ? -1.063 -15.055 9.459 1.00 92.12 85 ASN A C 1
ATOM 694 O O . ASN A 1 85 ? -1.224 -14.892 8.251 1.00 92.12 85 ASN A O 1
ATOM 698 N N . TYR A 1 86 ? -0.870 -14.030 10.291 1.00 92.94 86 TYR A N 1
ATOM 699 C CA . TYR A 1 86 ? -0.932 -12.634 9.878 1.00 92.94 86 TYR A CA 1
ATOM 700 C C . TYR A 1 86 ? 0.464 -12.032 9.706 1.00 92.94 86 TYR A C 1
ATOM 702 O O . TYR A 1 86 ? 1.411 -12.334 10.436 1.00 92.94 86 TYR A O 1
ATOM 710 N N . SER A 1 87 ? 0.628 -11.153 8.714 1.00 93.25 87 SER A N 1
ATOM 711 C CA . SER A 1 87 ? 1.885 -10.413 8.534 1.00 93.25 87 SER A CA 1
ATOM 712 C C . SER A 1 87 ? 2.035 -9.244 9.509 1.00 93.25 87 SER A C 1
ATOM 714 O O . SER A 1 87 ? 3.153 -8.766 9.711 1.00 93.25 87 SER A O 1
ATOM 716 N N . ASP A 1 88 ? 0.928 -8.788 10.093 1.00 95.00 88 ASP A N 1
ATOM 717 C CA . ASP A 1 88 ? 0.858 -7.691 11.054 1.00 95.00 88 ASP A CA 1
ATOM 718 C C . ASP A 1 88 ? -0.337 -7.897 12.000 1.00 95.00 88 ASP A C 1
ATOM 720 O O . ASP A 1 88 ? -1.343 -8.482 11.597 1.00 95.00 88 ASP A O 1
ATOM 724 N N . LEU A 1 89 ? -0.235 -7.416 13.238 1.00 95.44 89 LEU A N 1
ATOM 725 C CA . LEU A 1 89 ? -1.286 -7.529 14.250 1.00 95.44 89 LEU A CA 1
ATOM 726 C C . LEU A 1 89 ? -2.589 -6.830 13.839 1.00 95.44 89 LEU A C 1
ATOM 728 O O . LEU A 1 89 ? -3.664 -7.347 14.143 1.00 95.44 89 LEU A O 1
ATOM 732 N N . TYR A 1 90 ? -2.519 -5.727 13.085 1.00 96.75 90 TYR A N 1
ATOM 733 C CA . TYR A 1 90 ? -3.735 -5.031 12.650 1.00 96.75 90 TYR A CA 1
ATOM 734 C C . TYR A 1 90 ? -4.609 -5.904 11.740 1.00 96.75 90 TYR A C 1
ATOM 736 O O . TYR A 1 90 ? -5.822 -5.729 11.716 1.00 96.75 90 TYR A O 1
ATOM 744 N N . LEU A 1 91 ? -4.021 -6.857 11.004 1.00 97.12 91 LEU A N 1
ATOM 745 C CA . LEU A 1 91 ? -4.779 -7.770 10.144 1.00 97.12 91 LEU A CA 1
ATOM 746 C C . LEU A 1 91 ? -5.558 -8.803 10.962 1.00 97.12 91 LEU A C 1
ATOM 748 O O . LEU A 1 91 ? -6.665 -9.158 10.575 1.00 97.12 91 LEU A O 1
ATOM 752 N N . ASN A 1 92 ? -5.009 -9.238 12.099 1.00 96.56 92 ASN A N 1
ATOM 753 C CA . ASN A 1 92 ? -5.720 -10.086 13.058 1.00 96.56 92 ASN A CA 1
ATOM 754 C C . ASN A 1 92 ? -6.878 -9.309 13.705 1.00 96.56 92 ASN A C 1
ATOM 756 O O . ASN A 1 92 ? -8.007 -9.788 13.774 1.00 96.56 92 ASN A O 1
ATOM 760 N N . ALA A 1 93 ? -6.616 -8.065 14.120 1.00 97.94 93 ALA A N 1
ATOM 761 C CA . ALA A 1 93 ? -7.651 -7.171 14.629 1.00 97.94 93 ALA A CA 1
ATOM 762 C C . ALA A 1 93 ? -8.772 -6.949 13.598 1.00 97.94 93 ALA A C 1
ATOM 764 O O . ALA A 1 93 ? -9.950 -7.053 13.935 1.00 97.94 93 ALA A O 1
ATOM 765 N N . LEU A 1 94 ? -8.408 -6.683 12.340 1.00 98.25 94 LEU A N 1
ATOM 766 C CA . LEU A 1 94 ? -9.352 -6.470 11.247 1.00 98.25 94 LEU A CA 1
ATOM 767 C C . LEU A 1 94 ? -10.191 -7.718 10.963 1.00 98.25 94 LEU A C 1
ATOM 769 O O . LEU A 1 94 ? -11.408 -7.597 10.873 1.00 98.25 94 LEU A O 1
ATOM 773 N N . ASP A 1 95 ? -9.577 -8.902 10.894 1.00 97.62 95 ASP A N 1
ATOM 774 C CA . ASP A 1 95 ? -10.301 -10.169 10.733 1.00 97.62 95 ASP A CA 1
ATOM 775 C C . ASP A 1 95 ? -11.358 -10.352 11.830 1.00 97.62 95 ASP A C 1
ATOM 777 O O . ASP A 1 95 ? -12.530 -10.609 11.553 1.00 97.62 95 ASP A O 1
ATOM 781 N N . LYS A 1 96 ? -10.980 -10.121 13.093 1.00 97.88 96 LYS A N 1
ATOM 782 C CA . LYS A 1 96 ? -11.906 -10.215 14.230 1.00 97.88 96 LYS A CA 1
ATOM 783 C C . LYS A 1 96 ? -13.049 -9.215 14.134 1.00 97.88 96 LYS A C 1
ATOM 785 O O . LYS A 1 96 ? -14.196 -9.611 14.340 1.00 97.88 96 LYS A O 1
ATOM 790 N N . MET A 1 97 ? -12.762 -7.959 13.794 1.00 98.38 97 MET A N 1
ATOM 791 C CA . MET A 1 97 ? -13.797 -6.940 13.604 1.00 98.38 97 MET A CA 1
ATOM 792 C C . MET A 1 97 ? -14.756 -7.327 12.477 1.00 98.38 97 MET A C 1
ATOM 794 O O . MET A 1 97 ? -15.967 -7.307 12.676 1.00 98.38 97 MET A O 1
ATOM 798 N N . LEU A 1 98 ? -14.244 -7.749 11.319 1.00 97.81 98 LEU A N 1
ATOM 799 C CA . LEU A 1 98 ? -15.085 -8.155 10.194 1.00 97.81 98 LEU A CA 1
ATOM 800 C C . LEU A 1 98 ? -15.919 -9.398 10.540 1.00 97.81 98 LEU A C 1
ATOM 802 O O . LEU A 1 98 ? -17.100 -9.450 10.213 1.00 97.81 98 LEU A O 1
ATOM 806 N N . ASN A 1 99 ? -15.376 -10.367 11.271 1.00 96.88 99 ASN A N 1
ATOM 807 C CA . ASN A 1 99 ? -16.125 -11.569 11.647 1.00 96.88 99 ASN A CA 1
ATOM 808 C C . ASN A 1 99 ? -17.221 -11.324 12.701 1.00 96.88 99 ASN A C 1
ATOM 810 O O . ASN A 1 99 ? -18.109 -12.163 12.849 1.00 96.88 99 ASN A O 1
ATOM 814 N N . ASN A 1 100 ? -17.182 -10.203 13.431 1.00 97.88 100 ASN A N 1
ATOM 815 C CA . ASN A 1 100 ? -18.108 -9.930 14.538 1.00 97.88 100 ASN A CA 1
ATOM 816 C C . ASN A 1 100 ? -18.971 -8.673 14.351 1.00 97.88 100 ASN A C 1
ATOM 818 O O . ASN A 1 100 ? -19.930 -8.504 15.103 1.00 97.88 100 ASN A O 1
ATOM 822 N N . CYS A 1 101 ? -18.668 -7.815 13.372 1.00 98.31 101 CYS A N 1
ATOM 823 C CA . CYS A 1 101 ? -19.388 -6.569 13.111 1.00 98.31 101 CYS A CA 1
ATOM 824 C C . CYS A 1 101 ? -19.859 -6.464 11.653 1.00 98.31 101 CYS A C 1
ATOM 826 O O . CYS A 1 101 ? -19.176 -6.861 10.703 1.00 98.31 101 CYS A O 1
ATOM 828 N N . ASP A 1 102 ? -21.038 -5.865 11.476 1.00 98.00 102 ASP A N 1
ATOM 829 C CA . ASP A 1 102 ? -21.619 -5.580 10.163 1.00 98.00 102 ASP A CA 1
ATOM 830 C C . ASP A 1 102 ? -20.838 -4.454 9.456 1.00 98.00 102 ASP A C 1
ATOM 832 O O . ASP A 1 102 ? -20.540 -4.556 8.271 1.00 98.00 102 ASP A O 1
ATOM 836 N N . PHE A 1 103 ? -20.443 -3.412 10.184 1.00 98.50 103 PHE A N 1
ATOM 837 C CA . PHE A 1 103 ? -19.732 -2.248 9.661 1.00 98.50 103 PHE A CA 1
ATOM 838 C C . PHE A 1 103 ? -18.459 -2.002 10.466 1.00 98.50 103 PHE A C 1
ATOM 840 O O . PHE A 1 103 ? -18.476 -2.060 11.697 1.00 98.50 103 PHE A O 1
ATOM 847 N N . VAL A 1 104 ? -17.360 -1.704 9.776 1.00 98.69 104 VAL A N 1
ATOM 848 C CA . VAL A 1 104 ? -16.068 -1.419 10.414 1.00 98.69 104 VAL A CA 1
ATOM 849 C C . VAL A 1 104 ? -15.469 -0.172 9.784 1.00 98.69 104 VAL A C 1
ATOM 851 O O . VAL A 1 104 ? -15.371 -0.090 8.565 1.00 98.69 104 VAL A O 1
ATOM 854 N N . ALA A 1 105 ? -15.047 0.786 10.599 1.00 98.44 105 ALA A N 1
ATOM 855 C CA . ALA A 1 105 ? -14.231 1.913 10.172 1.00 98.44 105 ALA A CA 1
ATOM 856 C C . ALA A 1 105 ? -12.902 1.853 10.924 1.00 98.44 105 ALA A C 1
ATOM 858 O O . ALA A 1 105 ? -12.882 1.901 12.151 1.00 98.44 105 ALA A O 1
ATOM 859 N N . CYS A 1 106 ? -11.782 1.719 10.218 1.00 98.31 106 CYS A N 1
ATOM 860 C CA . CYS A 1 106 ? -10.493 1.608 10.889 1.00 98.31 106 CYS A CA 1
ATOM 861 C C . CYS A 1 106 ? -9.367 2.367 10.197 1.00 98.31 106 CYS A C 1
ATOM 863 O O . CYS A 1 106 ? -9.251 2.345 8.970 1.00 98.31 106 CYS A O 1
ATOM 865 N N . ILE A 1 107 ? -8.506 2.995 10.999 1.00 97.56 107 ILE A N 1
ATOM 866 C CA . ILE A 1 107 ? -7.263 3.604 10.520 1.00 97.56 107 ILE A CA 1
ATOM 867 C C . ILE A 1 107 ? -6.216 2.497 10.392 1.00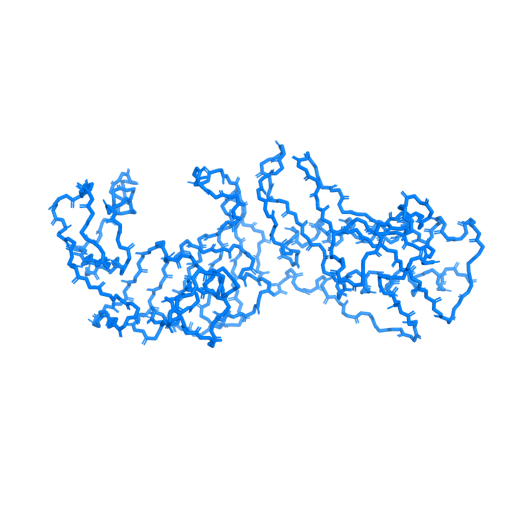 97.56 107 ILE A C 1
ATOM 869 O O . ILE A 1 107 ? -5.785 1.934 11.392 1.00 97.56 107 ILE A O 1
ATOM 873 N N . ILE A 1 108 ? -5.808 2.151 9.173 1.00 97.06 108 ILE A N 1
ATOM 874 C CA . ILE A 1 108 ? -4.871 1.046 8.901 1.00 97.06 108 ILE A CA 1
ATOM 875 C C . ILE A 1 108 ? -3.777 1.476 7.920 1.00 97.06 108 ILE A C 1
ATOM 877 O O . ILE A 1 108 ? -3.925 2.493 7.239 1.00 97.06 108 ILE A O 1
ATOM 881 N N . PRO A 1 109 ? -2.664 0.728 7.795 1.00 95.56 109 PRO A N 1
ATOM 882 C CA . PRO A 1 109 ? -1.630 1.052 6.819 1.00 95.56 109 PRO A CA 1
ATOM 883 C C . PRO A 1 109 ? -2.167 1.086 5.381 1.00 95.56 109 PRO A C 1
ATOM 885 O O . PRO A 1 109 ? -2.711 0.097 4.897 1.00 95.56 109 PRO A O 1
ATOM 888 N N . GLU A 1 110 ? -1.908 2.163 4.634 1.00 95.50 110 GLU A N 1
ATOM 889 C CA . GLU A 1 110 ? -2.440 2.352 3.268 1.00 95.50 110 GLU A CA 1
ATOM 890 C C . GLU A 1 110 ? -1.947 1.269 2.289 1.00 95.50 110 GLU A C 1
ATOM 892 O O . GLU A 1 110 ? -2.613 0.911 1.318 1.00 95.50 110 GLU A O 1
ATOM 897 N N . SER A 1 111 ? -0.787 0.667 2.575 1.00 93.75 111 SER A N 1
ATOM 898 C CA . SER A 1 111 ? -0.270 -0.477 1.813 1.00 93.75 111 SER A CA 1
ATOM 899 C C . SER A 1 111 ? -1.260 -1.652 1.699 1.00 93.75 111 SER A C 1
ATOM 901 O O . SER A 1 111 ? -1.135 -2.449 0.763 1.00 93.75 111 SER A O 1
ATOM 903 N N . PHE A 1 112 ? -2.257 -1.716 2.593 1.00 94.69 112 PHE A N 1
ATOM 904 C CA . PHE A 1 112 ? -3.400 -2.623 2.551 1.00 94.69 112 PHE A CA 1
ATOM 905 C C . PHE A 1 112 ? -4.101 -2.652 1.184 1.00 94.69 112 PHE A C 1
ATOM 907 O O . PHE A 1 112 ? -4.370 -3.744 0.687 1.00 94.69 112 PHE A O 1
ATOM 914 N N . ILE A 1 113 ? -4.278 -1.500 0.518 1.00 94.69 113 ILE A N 1
ATOM 915 C CA . ILE A 1 113 ? -4.948 -1.395 -0.798 1.00 94.69 113 ILE A CA 1
ATOM 916 C C . ILE A 1 113 ? -4.282 -2.303 -1.844 1.00 94.69 113 ILE A C 1
ATOM 918 O O . ILE A 1 113 ? -4.929 -2.902 -2.701 1.00 94.69 113 ILE A O 1
ATOM 922 N N . THR A 1 114 ? -2.953 -2.424 -1.784 1.00 93.06 114 THR A N 1
ATOM 923 C CA . THR A 1 114 ? -2.185 -3.251 -2.730 1.00 93.06 114 THR A CA 1
ATOM 924 C C . THR A 1 114 ? -2.083 -4.720 -2.317 1.00 93.06 114 THR A C 1
ATOM 926 O O . THR A 1 114 ? -1.533 -5.521 -3.070 1.00 93.06 114 THR A O 1
ATOM 929 N N . SER A 1 115 ? -2.590 -5.085 -1.136 1.00 91.06 115 SER A N 1
ATOM 930 C CA . SER A 1 115 ? -2.523 -6.451 -0.607 1.00 91.06 115 SER A CA 1
ATOM 931 C C . SER A 1 115 ? -3.640 -7.360 -1.126 1.00 91.06 115 SER A C 1
ATOM 933 O O . SER A 1 115 ? -3.439 -8.571 -1.190 1.00 91.06 115 SER A O 1
ATOM 935 N N . GLY A 1 116 ? -4.795 -6.794 -1.497 1.00 90.31 116 GLY A N 1
ATOM 936 C CA . GLY A 1 116 ? -5.971 -7.555 -1.928 1.00 90.31 116 GLY A CA 1
ATOM 937 C C . GLY A 1 116 ? -6.775 -8.201 -0.795 1.00 90.31 116 GLY A C 1
ATOM 938 O O . GLY A 1 116 ? -7.771 -8.859 -1.077 1.00 90.31 116 GLY A O 1
ATOM 939 N N . GLN A 1 117 ? -6.354 -8.051 0.464 1.00 93.12 117 GLN A N 1
ATOM 940 C CA . GLN A 1 117 ? -7.025 -8.667 1.612 1.00 93.12 117 GLN A CA 1
ATOM 941 C C . GLN A 1 117 ? -8.328 -7.932 1.934 1.00 93.12 117 GLN A C 1
ATOM 943 O O . GLN A 1 117 ? -8.344 -6.708 1.935 1.00 93.12 117 GLN A O 1
ATOM 948 N N . TYR A 1 118 ? -9.406 -8.664 2.221 1.00 95.19 118 TYR A N 1
ATOM 949 C CA . TYR A 1 118 ? -10.711 -8.125 2.640 1.00 95.19 118 TYR A CA 1
ATOM 950 C C . TYR A 1 118 ? -11.352 -7.104 1.682 1.00 95.19 118 TYR A C 1
ATOM 952 O O . TYR A 1 118 ? -12.258 -6.360 2.067 1.00 95.19 118 TYR A O 1
ATOM 960 N N . HIS A 1 119 ? -10.905 -7.056 0.421 1.00 95.62 119 HIS A N 1
ATOM 961 C CA . HIS A 1 119 ? -11.488 -6.178 -0.596 1.00 95.62 119 HIS A CA 1
ATOM 962 C C . HIS A 1 119 ? -12.969 -6.495 -0.831 1.00 95.62 119 HIS A C 1
ATOM 964 O O . HIS A 1 119 ? -13.731 -5.609 -1.196 1.00 95.62 119 HIS A O 1
ATOM 970 N N . GLU A 1 120 ? -13.392 -7.735 -0.579 1.00 95.75 120 GLU A N 1
ATOM 971 C CA . GLU A 1 120 ? -14.767 -8.175 -0.766 1.00 95.75 120 GLU A CA 1
ATOM 972 C C . GLU A 1 120 ? -15.762 -7.525 0.194 1.00 95.75 120 GLU A C 1
ATOM 974 O O . GLU A 1 120 ? -16.951 -7.641 -0.049 1.00 95.75 120 GLU A O 1
ATOM 979 N N . ARG A 1 121 ? -15.327 -6.858 1.269 1.00 97.06 121 ARG A N 1
ATOM 980 C CA . ARG A 1 121 ? -16.206 -6.070 2.158 1.00 97.06 121 ARG A CA 1
ATOM 981 C C . ARG A 1 121 ? -15.834 -4.595 2.226 1.00 97.06 121 ARG A C 1
ATOM 983 O O . ARG A 1 121 ? -16.508 -3.821 2.905 1.00 97.06 121 ARG A O 1
ATOM 990 N N . LEU A 1 122 ? -14.753 -4.205 1.564 1.00 97.94 122 LEU A N 1
ATOM 991 C CA . LEU A 1 122 ? -14.270 -2.837 1.574 1.00 97.94 122 LEU A CA 1
ATOM 992 C C . LEU A 1 122 ? -15.234 -1.963 0.772 1.00 97.94 122 LEU A C 1
ATOM 994 O O . LEU A 1 122 ? -15.483 -2.230 -0.391 1.00 97.94 122 LEU A O 1
ATOM 998 N N . TYR A 1 123 ? -15.783 -0.927 1.394 1.00 97.44 123 TYR A N 1
ATOM 999 C CA . TYR A 1 123 ? -16.689 0.027 0.758 1.00 97.44 123 TYR A CA 1
ATOM 1000 C C . TYR A 1 123 ? -15.938 1.263 0.260 1.00 97.44 123 TYR A C 1
ATOM 1002 O O . TYR A 1 123 ? -16.160 1.722 -0.859 1.00 97.44 123 TYR A O 1
ATOM 1010 N N . CYS A 1 124 ? -15.027 1.778 1.088 1.00 97.44 124 CYS A N 1
ATOM 1011 C CA . CYS A 1 124 ? -14.268 2.995 0.825 1.00 97.44 124 CYS A CA 1
ATOM 1012 C C . CYS A 1 124 ? -12.872 2.912 1.424 1.00 97.44 124 CYS A C 1
ATOM 1014 O O . CYS A 1 124 ? -12.702 2.398 2.533 1.00 97.44 124 CYS A O 1
ATOM 1016 N N . VAL A 1 125 ? -11.898 3.508 0.741 1.00 97.56 125 VAL A N 1
ATOM 1017 C CA . VAL A 1 125 ? -10.613 3.855 1.349 1.00 97.56 125 VAL A CA 1
ATOM 1018 C C . VAL A 1 125 ? -10.328 5.335 1.171 1.00 97.56 125 VAL A C 1
ATOM 1020 O O . VAL A 1 125 ? -10.366 5.855 0.060 1.00 97.56 125 VAL A O 1
ATOM 1023 N N . ILE A 1 126 ? -9.973 5.995 2.270 1.00 97.00 126 ILE A N 1
ATOM 1024 C CA . ILE A 1 126 ? -9.565 7.396 2.294 1.00 97.00 126 ILE A CA 1
ATOM 1025 C C . ILE A 1 126 ? -8.084 7.452 2.662 1.00 97.00 126 ILE A C 1
ATOM 1027 O O . ILE A 1 126 ? -7.719 7.223 3.817 1.00 97.00 126 ILE A O 1
ATOM 1031 N N . SER A 1 127 ? -7.213 7.741 1.695 1.00 95.25 127 SER A N 1
ATOM 1032 C CA . SER A 1 127 ? -5.783 7.943 1.959 1.00 95.25 127 SER A CA 1
ATOM 1033 C C . SER A 1 127 ? -5.583 9.239 2.746 1.00 95.25 127 SER A C 1
ATOM 1035 O O . SER A 1 127 ? -5.950 10.321 2.284 1.00 95.25 127 SER A O 1
ATOM 1037 N N . LEU A 1 128 ? -4.980 9.132 3.931 1.00 92.62 128 LEU A N 1
ATOM 1038 C CA . LEU A 1 128 ? -4.804 10.250 4.859 1.00 92.62 128 LEU A CA 1
ATOM 1039 C C . LEU A 1 128 ? -3.438 10.915 4.647 1.00 92.62 128 LEU A C 1
ATOM 1041 O O . LEU A 1 128 ? -2.569 10.766 5.497 1.00 92.62 128 LEU A O 1
ATOM 1045 N N . GLU A 1 129 ? -3.200 11.598 3.519 1.00 88.75 129 GLU A N 1
ATOM 1046 C CA . GLU A 1 129 ? -1.878 12.183 3.204 1.00 88.75 129 GLU A CA 1
ATOM 1047 C C . GLU A 1 129 ? -1.555 13.439 4.030 1.00 88.75 129 GLU A C 1
ATOM 1049 O O . GLU A 1 129 ? -1.432 14.565 3.557 1.00 88.75 129 GLU A O 1
ATOM 1054 N N . MET A 1 130 ? -1.431 13.229 5.327 1.00 87.00 130 MET A N 1
ATOM 1055 C CA . MET A 1 130 ? -1.083 14.223 6.317 1.00 87.00 130 MET A CA 1
ATOM 1056 C C . MET A 1 130 ? -0.329 13.533 7.448 1.00 87.00 130 MET A C 1
ATOM 1058 O O . MET A 1 130 ? -0.311 12.304 7.569 1.00 87.00 130 MET A O 1
ATOM 1062 N N . LYS A 1 131 ? 0.345 14.324 8.279 1.00 85.19 131 LYS A N 1
ATOM 1063 C CA . LYS A 1 131 ? 1.049 13.783 9.438 1.00 85.19 131 LYS A CA 1
ATOM 1064 C C . LYS A 1 131 ? 0.028 13.442 10.528 1.00 85.19 131 LYS A C 1
ATOM 1066 O O . LYS A 1 131 ? -0.274 14.286 11.360 1.00 85.19 131 LYS A O 1
ATOM 1071 N N . MET A 1 132 ? -0.488 12.212 10.493 1.00 85.69 132 MET A N 1
ATOM 1072 C CA . MET A 1 132 ? -1.481 11.712 11.455 1.00 85.69 132 MET A CA 1
ATOM 1073 C C . MET A 1 132 ? -0.877 11.367 12.818 1.00 85.69 132 MET A C 1
ATOM 1075 O O . MET A 1 132 ? -1.481 11.629 13.850 1.00 85.69 132 MET A O 1
ATOM 1079 N N . PHE A 1 133 ? 0.322 10.783 12.825 1.00 86.56 133 PHE A N 1
ATOM 1080 C CA . PHE A 1 133 ? 0.957 10.252 14.030 1.00 86.56 133 PHE A CA 1
ATOM 1081 C C . PHE A 1 133 ? 2.373 10.818 14.184 1.00 86.56 133 PHE A C 1
ATOM 1083 O O . PHE A 1 133 ? 3.091 11.024 13.201 1.00 86.56 133 PHE A O 1
ATOM 1090 N N . SER A 1 134 ? 2.784 11.106 15.421 1.00 85.25 134 SER A N 1
ATOM 1091 C CA . SER A 1 134 ? 4.106 11.679 15.717 1.00 85.25 134 SER A CA 1
ATOM 1092 C C . SER A 1 134 ? 5.217 10.636 15.829 1.00 85.25 134 SER A C 1
ATOM 1094 O O . SER A 1 134 ? 6.387 10.978 15.675 1.00 85.25 134 SER A O 1
ATOM 1096 N N . ASP A 1 135 ? 4.860 9.386 16.109 1.00 82.19 135 ASP A N 1
ATOM 1097 C CA . ASP A 1 135 ? 5.752 8.275 16.450 1.00 82.19 135 ASP A CA 1
ATOM 1098 C C . ASP A 1 135 ? 5.973 7.284 15.292 1.00 82.19 135 ASP A C 1
ATOM 1100 O O . ASP A 1 135 ? 6.769 6.349 15.409 1.00 82.19 135 ASP A O 1
ATOM 1104 N N . THR A 1 136 ? 5.307 7.487 14.151 1.00 84.19 136 THR A N 1
ATOM 1105 C CA . THR A 1 136 ? 5.431 6.618 12.979 1.00 84.19 136 THR A CA 1
ATOM 1106 C C . THR A 1 136 ? 5.408 7.398 11.670 1.00 84.19 136 THR A C 1
ATOM 1108 O O . THR A 1 136 ? 4.686 8.373 11.495 1.00 84.19 136 THR A O 1
ATOM 1111 N N . GLU A 1 137 ? 6.197 6.920 10.710 1.00 86.25 137 GLU A N 1
ATOM 1112 C CA . GLU A 1 137 ? 6.159 7.376 9.318 1.00 86.25 137 GLU A CA 1
ATOM 1113 C C . GLU A 1 137 ? 5.299 6.455 8.444 1.00 86.25 137 GLU A C 1
ATOM 1115 O O . GLU A 1 137 ? 5.359 6.523 7.219 1.00 86.25 137 GLU A O 1
ATOM 1120 N N . THR A 1 138 ? 4.562 5.513 9.032 1.00 90.75 138 THR A N 1
ATOM 1121 C CA . THR A 1 138 ? 3.771 4.555 8.255 1.00 90.75 138 THR A CA 1
ATOM 1122 C C . THR A 1 138 ? 2.613 5.283 7.574 1.00 90.75 138 THR A C 1
ATOM 1124 O O . THR A 1 138 ? 1.794 5.867 8.278 1.00 90.75 138 THR A O 1
ATOM 1127 N N . PRO A 1 139 ? 2.509 5.246 6.232 1.00 94.25 139 PRO A N 1
ATOM 1128 C CA . PRO A 1 139 ? 1.334 5.758 5.543 1.00 94.25 139 PRO A CA 1
ATOM 1129 C C . PRO A 1 139 ? 0.076 5.012 5.976 1.00 94.25 139 PRO A C 1
ATOM 1131 O O . PRO A 1 139 ? 0.066 3.779 5.982 1.00 94.25 139 PRO A O 1
ATOM 1134 N N . VAL A 1 140 ? -0.981 5.752 6.283 1.00 95.44 140 VAL A N 1
ATOM 1135 C CA . VAL A 1 140 ? -2.268 5.223 6.737 1.00 95.44 140 VAL A CA 1
ATOM 1136 C C . VAL A 1 140 ? -3.428 5.705 5.871 1.00 95.44 140 VAL A C 1
ATOM 1138 O O . VAL A 1 140 ? -3.365 6.743 5.203 1.00 95.44 140 VAL A O 1
ATOM 1141 N N . CYS A 1 141 ? -4.501 4.930 5.899 1.00 96.56 141 CYS A N 1
ATOM 1142 C CA . CYS A 1 141 ? -5.799 5.278 5.356 1.00 96.56 141 CYS A CA 1
ATOM 1143 C C . CYS A 1 141 ? -6.894 5.001 6.386 1.00 96.56 141 CYS A C 1
ATOM 1145 O O . CYS A 1 141 ? -6.719 4.178 7.284 1.00 96.56 141 CYS A O 1
ATOM 1147 N N . LEU A 1 142 ? -8.035 5.666 6.227 1.00 97.31 142 LEU A N 1
ATOM 1148 C CA . LEU A 1 142 ? -9.285 5.230 6.835 1.00 97.31 142 LEU A CA 1
ATOM 1149 C C . LEU A 1 142 ? -9.958 4.252 5.868 1.00 97.31 142 LEU A C 1
ATOM 1151 O O . LEU A 1 142 ? -10.311 4.627 4.750 1.00 97.31 142 LEU A O 1
ATOM 1155 N N . ALA A 1 143 ? -10.106 3.000 6.287 1.00 98.19 143 ALA A N 1
ATOM 1156 C CA . ALA A 1 143 ? -10.808 1.970 5.535 1.00 98.19 143 ALA A CA 1
ATOM 1157 C C . ALA A 1 143 ? -12.201 1.761 6.134 1.00 98.19 143 ALA A C 1
ATOM 1159 O O . ALA A 1 143 ? -12.336 1.543 7.340 1.00 98.19 143 ALA A O 1
ATOM 1160 N N . LEU A 1 144 ? -13.228 1.844 5.289 1.00 98.38 144 LEU A N 1
ATOM 1161 C CA . LEU A 1 144 ? -14.624 1.645 5.663 1.00 98.38 144 LEU A CA 1
ATOM 1162 C C . LEU A 1 144 ? -15.115 0.346 5.039 1.00 98.38 144 LEU A C 1
ATOM 1164 O O . LEU A 1 144 ? -15.043 0.176 3.823 1.00 98.38 144 LEU A O 1
ATOM 1168 N N . PHE A 1 145 ? -15.646 -0.547 5.858 1.00 98.50 145 PHE A N 1
ATOM 1169 C CA . PHE A 1 145 ? -16.146 -1.852 5.458 1.00 98.50 145 PHE A CA 1
ATOM 1170 C C . PHE A 1 145 ? -17.647 -1.940 5.703 1.00 98.50 145 PHE A C 1
ATOM 1172 O O . PHE A 1 145 ? -18.158 -1.470 6.722 1.00 98.50 145 PHE A O 1
ATOM 1179 N N . ASN A 1 146 ? -18.339 -2.574 4.764 1.00 97.06 146 ASN A N 1
ATOM 1180 C CA . ASN A 1 146 ? -19.770 -2.833 4.824 1.00 97.06 146 ASN A CA 1
ATOM 1181 C C . ASN A 1 146 ? -20.031 -4.308 5.162 1.00 97.06 146 ASN A C 1
ATOM 1183 O O . ASN A 1 146 ? -19.126 -5.139 5.104 1.00 97.06 146 ASN A O 1
ATOM 1187 N N . LYS A 1 147 ? -21.270 -4.648 5.514 1.00 96.38 147 LYS A N 1
ATOM 1188 C CA . LYS A 1 147 ? -21.716 -6.021 5.765 1.00 96.38 147 LYS A CA 1
ATOM 1189 C C . LYS A 1 147 ? -21.736 -6.828 4.478 1.00 96.38 147 LYS A C 1
ATOM 1191 O O . LYS A 1 147 ? -21.229 -7.946 4.425 1.00 96.38 147 LYS A O 1
ATOM 1196 N N . GLU A 1 148 ? -22.347 -6.233 3.460 1.00 94.81 148 GLU A N 1
ATOM 1197 C CA . GLU A 1 148 ? -22.553 -6.870 2.172 1.00 94.81 148 GLU A CA 1
ATOM 1198 C C . GLU A 1 148 ? -21.250 -6.960 1.396 1.00 94.81 148 GLU A C 1
ATOM 1200 O O . GLU A 1 148 ? -20.416 -6.049 1.427 1.00 94.81 148 GLU A O 1
ATOM 1205 N N . LYS A 1 149 ? -21.095 -8.072 0.676 1.00 95.25 149 LYS A N 1
ATOM 1206 C CA . LYS A 1 149 ? -19.937 -8.244 -0.186 1.00 95.25 149 LYS A CA 1
ATOM 1207 C C . LYS A 1 149 ? -20.031 -7.337 -1.409 1.00 95.25 149 LYS A C 1
ATOM 1209 O O . LYS A 1 149 ? -21.104 -7.158 -1.979 1.00 95.25 149 LYS A O 1
ATOM 1214 N N . THR A 1 150 ? -18.891 -6.829 -1.850 1.00 94.25 150 THR A N 1
ATOM 1215 C CA . THR A 1 150 ? -18.735 -6.018 -3.054 1.00 94.25 150 THR A CA 1
ATOM 1216 C C . THR A 1 150 ? -17.575 -6.528 -3.902 1.00 94.25 150 THR A C 1
ATOM 1218 O O . THR A 1 150 ? -16.657 -7.182 -3.414 1.00 94.25 150 THR A O 1
ATOM 1221 N N . ASN A 1 151 ? -17.625 -6.229 -5.197 1.00 93.31 151 ASN A N 1
ATOM 1222 C CA . ASN A 1 151 ? -16.521 -6.477 -6.126 1.00 93.31 151 ASN A CA 1
ATOM 1223 C C . ASN A 1 151 ? -15.679 -5.218 -6.373 1.00 93.31 151 ASN A C 1
ATOM 1225 O O . ASN A 1 151 ? -14.712 -5.270 -7.136 1.00 93.31 151 ASN A O 1
ATOM 1229 N N . ASP A 1 152 ? -16.071 -4.090 -5.780 1.00 96.62 152 ASP A N 1
ATOM 1230 C CA . ASP A 1 152 ? -15.467 -2.790 -6.030 1.00 96.62 152 ASP A CA 1
ATOM 1231 C C . ASP A 1 152 ? -15.643 -1.832 -4.848 1.00 96.62 152 ASP A C 1
ATOM 1233 O O . ASP A 1 152 ? -16.551 -1.989 -4.031 1.00 96.62 152 ASP A O 1
ATOM 1237 N N . PHE A 1 153 ? -14.784 -0.824 -4.783 1.00 97.19 153 PHE A N 1
ATOM 1238 C CA . PHE A 1 153 ? -14.797 0.203 -3.747 1.00 97.19 153 PHE A CA 1
ATOM 1239 C C . PHE A 1 153 ? -14.306 1.529 -4.310 1.00 97.19 153 PHE A C 1
ATOM 1241 O O . PHE A 1 153 ? -13.505 1.550 -5.248 1.00 97.19 153 PHE A O 1
ATOM 1248 N N . PHE A 1 154 ? -14.766 2.634 -3.733 1.00 96.44 154 PHE A N 1
ATOM 1249 C CA . PHE A 1 154 ? -14.298 3.961 -4.125 1.00 96.44 154 PHE A CA 1
ATOM 1250 C C . PHE A 1 154 ? -13.092 4.388 -3.295 1.00 96.44 154 PHE A C 1
ATOM 1252 O O . PHE A 1 154 ? -12.879 3.930 -2.165 1.00 96.44 154 PHE A O 1
ATOM 1259 N N . ILE A 1 155 ? -12.277 5.255 -3.885 1.00 97.25 155 ILE A N 1
ATOM 1260 C CA . ILE A 1 155 ? -11.033 5.713 -3.284 1.00 97.25 155 ILE A CA 1
ATOM 1261 C C . ILE A 1 155 ? -11.051 7.231 -3.223 1.00 97.25 155 ILE A C 1
ATOM 1263 O O . ILE A 1 155 ? -11.278 7.914 -4.219 1.00 97.25 155 ILE A O 1
ATOM 1267 N N . VAL A 1 156 ? -10.754 7.757 -2.041 1.00 96.38 156 VAL A N 1
ATOM 1268 C CA . VAL A 1 156 ? -10.631 9.189 -1.790 1.00 96.38 156 VAL A CA 1
ATOM 1269 C C . VAL A 1 156 ? -9.193 9.497 -1.405 1.00 96.38 156 VAL A C 1
ATOM 1271 O O . VAL A 1 156 ? -8.574 8.790 -0.608 1.00 96.38 156 VAL A O 1
ATOM 1274 N N . ARG A 1 157 ? -8.649 10.583 -1.947 1.00 91.19 157 ARG A N 1
ATOM 1275 C CA . ARG A 1 157 ? -7.296 11.048 -1.642 1.00 91.19 157 ARG A CA 1
ATOM 1276 C C . ARG A 1 157 ? -7.273 12.564 -1.542 1.00 91.19 157 ARG A C 1
ATOM 1278 O O . ARG A 1 157 ? -7.706 13.245 -2.463 1.00 91.19 157 ARG A O 1
ATOM 1285 N N . ASN A 1 158 ? -6.778 13.096 -0.424 1.00 82.69 158 ASN A N 1
ATOM 1286 C CA . ASN A 1 158 ? -6.766 14.540 -0.128 1.00 82.69 158 ASN A CA 1
ATOM 1287 C C . ASN A 1 158 ? -8.136 15.212 -0.298 1.00 82.69 158 ASN A C 1
ATOM 1289 O O . ASN A 1 158 ? -8.236 16.300 -0.857 1.00 82.69 158 ASN A O 1
ATOM 1293 N N . GLY A 1 159 ? -9.199 14.535 0.142 1.00 84.12 159 GLY A N 1
ATOM 1294 C CA . GLY A 1 159 ? -10.572 15.029 0.011 1.00 84.12 159 GLY A CA 1
ATOM 1295 C C . GLY A 1 159 ? -11.133 14.991 -1.415 1.00 84.12 159 GLY A C 1
ATOM 1296 O O . GLY A 1 159 ? -12.240 15.471 -1.634 1.00 84.12 159 GLY A O 1
ATOM 1297 N N . ILE A 1 160 ? -10.401 14.422 -2.376 1.00 89.19 160 ILE A N 1
ATOM 1298 C CA . ILE A 1 160 ? -10.830 14.279 -3.768 1.00 89.19 160 ILE A CA 1
ATOM 1299 C C . ILE A 1 160 ? -11.209 12.821 -4.016 1.00 89.19 160 ILE A C 1
ATOM 1301 O O . ILE A 1 160 ? -10.409 11.918 -3.764 1.00 89.19 160 ILE A O 1
ATOM 1305 N N . ASP A 1 161 ? -12.417 12.601 -4.527 1.00 93.50 161 ASP A N 1
ATOM 1306 C CA . ASP A 1 161 ? -12.827 11.317 -5.094 1.00 93.50 161 ASP A CA 1
ATOM 1307 C C . 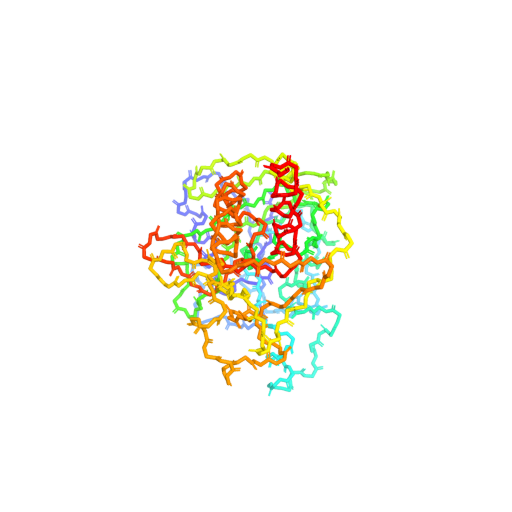ASP A 1 161 ? -12.036 11.062 -6.385 1.00 93.50 161 ASP A C 1
ATOM 1309 O O . ASP A 1 161 ? -12.100 11.852 -7.331 1.00 93.50 161 ASP A O 1
ATOM 1313 N N . ILE A 1 162 ? -11.243 9.988 -6.399 1.00 94.31 162 ILE A N 1
ATOM 1314 C CA . ILE A 1 162 ? -10.428 9.595 -7.557 1.00 94.31 162 ILE A CA 1
ATOM 1315 C C . ILE A 1 162 ? -11.038 8.419 -8.335 1.00 94.31 162 ILE A C 1
ATOM 1317 O O . ILE A 1 162 ? -10.405 7.913 -9.264 1.00 94.31 162 ILE A O 1
ATOM 1321 N N . GLY A 1 163 ? -12.257 8.005 -7.981 1.00 95.50 163 GLY A N 1
ATOM 1322 C CA . GLY A 1 163 ? -13.037 6.978 -8.661 1.00 95.50 163 GLY A CA 1
ATOM 1323 C C . GLY A 1 163 ? -12.969 5.598 -8.011 1.00 95.50 163 GLY A C 1
ATOM 1324 O O . GLY A 1 163 ? -12.467 5.406 -6.896 1.00 95.50 163 GLY A O 1
ATOM 1325 N N . TYR A 1 164 ? -13.496 4.610 -8.734 1.00 97.06 164 TYR A N 1
ATOM 1326 C CA . TYR A 1 164 ? -13.560 3.229 -8.265 1.00 97.06 164 TYR A CA 1
ATOM 1327 C C . TYR A 1 164 ? -12.261 2.457 -8.521 1.00 97.06 164 TYR A C 1
ATOM 1329 O O . TYR A 1 164 ? -11.581 2.637 -9.537 1.00 97.06 164 TYR A O 1
ATOM 1337 N N . TYR A 1 165 ? -11.935 1.522 -7.626 1.00 96.25 165 TYR A N 1
ATOM 1338 C CA . TYR A 1 165 ? -10.765 0.653 -7.752 1.00 96.25 165 TYR A CA 1
ATOM 1339 C C . TYR A 1 165 ? -10.761 -0.104 -9.086 1.00 96.25 165 TYR A C 1
ATOM 1341 O O . TYR A 1 165 ? -9.722 -0.172 -9.752 1.00 96.25 165 TYR A O 1
ATOM 1349 N N . SER A 1 166 ? -11.909 -0.642 -9.513 1.00 95.19 166 SER A N 1
ATOM 1350 C CA . SER A 1 166 ? -12.024 -1.362 -10.786 1.00 95.19 166 SER A CA 1
ATOM 1351 C C . SER A 1 166 ? -11.759 -0.470 -12.003 1.00 95.19 166 SER A C 1
ATOM 1353 O O . SER A 1 166 ? -11.163 -0.934 -12.977 1.00 95.19 166 SER A O 1
ATOM 1355 N N . GLU A 1 167 ? -12.133 0.810 -11.952 1.00 95.00 167 GLU A N 1
ATOM 1356 C CA . GLU A 1 167 ? -11.907 1.771 -13.033 1.00 95.00 167 GLU A CA 1
ATOM 1357 C C . GLU A 1 167 ? -10.429 2.099 -13.177 1.00 95.00 167 GLU A C 1
ATOM 1359 O O . GLU A 1 167 ? -9.884 2.005 -14.278 1.00 95.00 167 GLU A O 1
ATOM 1364 N N . LEU A 1 168 ? -9.756 2.382 -12.061 1.00 94.62 168 LEU A N 1
ATOM 1365 C CA . LEU A 1 168 ? -8.313 2.600 -12.053 1.00 94.62 168 LEU A CA 1
ATOM 1366 C C . LEU A 1 168 ? -7.569 1.345 -12.527 1.00 94.62 168 LEU A C 1
ATOM 1368 O O . LEU A 1 168 ? -6.573 1.435 -13.249 1.00 94.62 168 LEU A O 1
ATOM 1372 N N . LYS A 1 169 ? -8.071 0.156 -12.175 1.00 92.31 169 LYS A N 1
ATOM 1373 C CA . LYS A 1 169 ? -7.458 -1.125 -12.542 1.00 92.31 169 LYS A CA 1
ATOM 1374 C C . LYS A 1 169 ? -7.484 -1.382 -14.049 1.00 92.31 169 LYS A C 1
ATOM 1376 O O . LYS A 1 169 ? -6.638 -2.129 -14.530 1.00 92.31 169 LYS A O 1
ATOM 1381 N N . LYS A 1 170 ? -8.363 -0.729 -14.821 1.00 91.75 170 LYS A N 1
ATOM 1382 C CA . LYS A 1 170 ? -8.372 -0.818 -16.298 1.00 91.75 170 LYS A CA 1
ATOM 1383 C C . LYS A 1 170 ? -7.061 -0.324 -16.918 1.00 91.75 170 LYS A C 1
ATOM 1385 O O . LYS A 1 170 ? -6.653 -0.822 -17.964 1.00 91.75 170 LYS A O 1
ATOM 1390 N N . TYR A 1 171 ? -6.358 0.594 -16.253 1.00 88.19 171 TYR A N 1
ATOM 1391 C CA . TYR A 1 171 ? -5.034 1.058 -16.684 1.00 88.19 171 TYR A CA 1
ATOM 1392 C C . TYR A 1 171 ? -3.912 0.056 -16.378 1.00 88.19 171 TYR A C 1
ATOM 1394 O O . TYR A 1 171 ? -2.790 0.208 -16.861 1.00 88.19 171 TYR A O 1
ATOM 1402 N N . PHE A 1 172 ? -4.207 -0.997 -15.614 1.00 84.06 172 PHE A N 1
ATOM 1403 C CA . PHE A 1 172 ? -3.312 -2.117 -15.373 1.00 84.06 172 PHE A CA 1
ATOM 1404 C C . PHE A 1 172 ? -3.590 -3.246 -16.379 1.00 84.06 172 PHE A C 1
ATOM 1406 O O . PHE A 1 172 ? -4.223 -4.251 -16.065 1.00 84.06 172 PHE A O 1
ATOM 1413 N N . SER A 1 173 ? -3.112 -3.081 -17.613 1.00 81.38 173 SER A N 1
ATOM 1414 C CA . SER A 1 173 ? -3.089 -4.170 -18.601 1.00 81.38 173 SER A CA 1
ATOM 1415 C C . SER A 1 173 ? -1.815 -4.992 -18.435 1.00 81.38 173 SER A C 1
ATOM 1417 O O . SER A 1 173 ? -0.728 -4.420 -18.444 1.00 81.38 173 SER A O 1
ATOM 1419 N N . GLU A 1 174 ? -1.9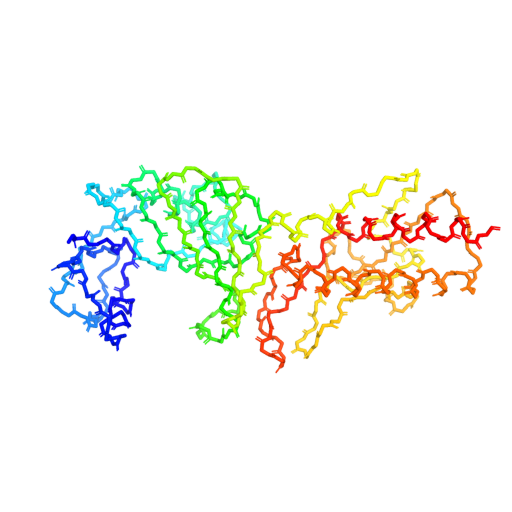19 -6.315 -18.278 1.00 86.75 174 GLU A N 1
ATOM 1420 C CA . GLU A 1 174 ? -0.738 -7.185 -18.246 1.00 86.75 174 GLU A CA 1
ATOM 1421 C C . GLU A 1 174 ? -0.197 -7.407 -19.666 1.00 86.75 174 GLU A C 1
ATOM 1423 O O . GLU A 1 174 ? -0.809 -8.080 -20.496 1.00 86.75 174 GLU A O 1
ATOM 1428 N N . TYR A 1 175 ? 0.988 -6.874 -19.939 1.00 89.06 175 TYR A N 1
ATOM 1429 C CA . TYR A 1 175 ? 1.706 -7.064 -21.187 1.00 89.06 175 TYR A CA 1
ATOM 1430 C C . TYR A 1 175 ? 2.669 -8.232 -21.036 1.00 89.06 175 TYR A C 1
ATOM 1432 O O . TYR A 1 175 ? 3.642 -8.172 -20.284 1.00 89.06 175 TYR A O 1
ATOM 1440 N N . LYS A 1 176 ? 2.400 -9.308 -21.775 1.00 88.50 176 LYS A N 1
ATOM 1441 C CA . LYS A 1 176 ? 3.307 -10.450 -21.903 1.00 88.50 176 LYS A CA 1
ATOM 1442 C C . LYS A 1 176 ? 4.168 -10.293 -23.151 1.00 88.50 176 LYS A C 1
ATOM 1444 O O . LYS A 1 176 ? 3.668 -9.882 -24.202 1.00 88.50 176 LYS A O 1
ATOM 1449 N N . THR A 1 177 ? 5.448 -10.596 -22.996 1.00 90.81 177 THR A N 1
ATOM 1450 C CA . THR A 1 177 ? 6.460 -10.677 -24.052 1.00 90.81 177 THR A CA 1
ATOM 1451 C C . THR A 1 177 ? 7.370 -11.861 -23.728 1.00 90.81 177 THR A C 1
ATOM 1453 O O . THR A 1 177 ? 7.371 -12.332 -22.586 1.00 90.81 177 THR A O 1
ATOM 1456 N N . ASP A 1 178 ? 8.164 -12.291 -24.705 1.00 91.06 178 ASP A N 1
ATOM 1457 C CA . ASP A 1 178 ? 9.185 -13.329 -24.516 1.00 91.06 178 ASP A CA 1
ATOM 1458 C C . ASP A 1 178 ? 10.497 -12.767 -23.943 1.00 91.06 178 ASP A C 1
ATOM 1460 O O . ASP A 1 178 ? 11.493 -13.480 -23.843 1.00 91.06 178 ASP A O 1
ATOM 1464 N N . ILE A 1 179 ? 10.518 -11.481 -23.567 1.00 94.75 179 ILE A N 1
ATOM 1465 C CA . ILE A 1 179 ? 11.693 -10.853 -22.970 1.00 94.75 179 ILE A CA 1
ATOM 1466 C C . ILE A 1 179 ? 11.834 -11.302 -21.522 1.00 94.75 179 ILE A C 1
ATOM 1468 O O . ILE A 1 179 ? 10.958 -11.077 -20.674 1.00 94.75 179 ILE A O 1
ATOM 1472 N N . ASP A 1 180 ? 12.986 -11.896 -21.233 1.00 94.88 180 ASP A N 1
ATOM 1473 C CA . ASP A 1 180 ? 13.372 -12.222 -19.875 1.00 94.88 180 ASP A CA 1
ATOM 1474 C C . ASP A 1 180 ? 14.030 -11.009 -19.220 1.00 94.88 180 ASP A C 1
ATOM 1476 O O . ASP A 1 180 ? 15.147 -10.634 -19.565 1.00 94.88 180 ASP A O 1
ATOM 1480 N N . TRP A 1 181 ? 13.298 -10.372 -18.308 1.00 96.56 181 TRP A N 1
ATOM 1481 C CA . TRP A 1 181 ? 13.770 -9.239 -17.517 1.00 96.56 181 TRP A CA 1
ATOM 1482 C C . TRP A 1 181 ? 14.295 -9.738 -16.175 1.00 96.56 181 TRP A C 1
ATOM 1484 O O . TRP A 1 181 ? 13.505 -10.180 -15.329 1.00 96.56 181 TRP A O 1
ATOM 1494 N N . GLN A 1 182 ? 15.595 -9.589 -15.944 1.00 96.12 182 GLN A N 1
ATOM 1495 C CA . GLN A 1 182 ? 16.236 -9.976 -14.695 1.00 96.12 182 GLN A CA 1
ATOM 1496 C C . GLN A 1 182 ? 16.542 -8.735 -13.854 1.00 96.12 182 GLN A C 1
ATOM 1498 O O . GLN A 1 182 ? 17.350 -7.885 -14.218 1.00 96.12 182 GLN A O 1
ATOM 1503 N N . PHE A 1 183 ? 15.873 -8.627 -12.707 1.00 96.56 183 PHE A N 1
ATOM 1504 C CA . PHE A 1 183 ? 16.102 -7.565 -11.728 1.00 96.56 183 PHE A CA 1
ATOM 1505 C C . PHE A 1 183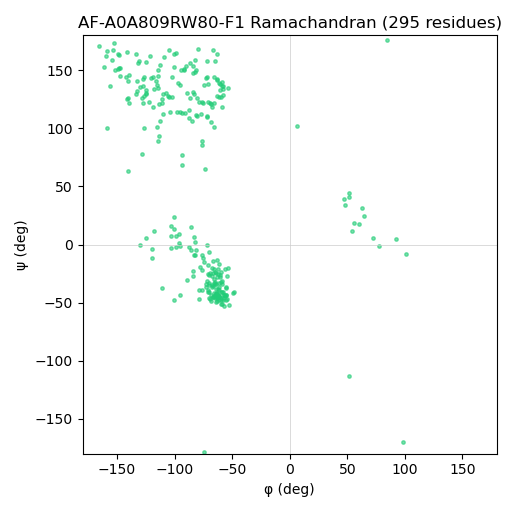 ? 17.235 -7.945 -10.772 1.00 96.56 183 PHE A C 1
ATOM 1507 O O . PHE A 1 183 ? 17.451 -9.125 -10.502 1.00 96.56 183 PHE A O 1
ATOM 1514 N N . ASN A 1 184 ? 17.870 -6.936 -10.174 1.00 96.56 184 ASN A N 1
ATOM 1515 C CA . ASN A 1 184 ? 19.007 -7.084 -9.259 1.00 96.56 184 ASN A CA 1
ATOM 1516 C C . ASN A 1 184 ? 20.240 -7.707 -9.928 1.00 96.56 184 ASN A C 1
ATOM 1518 O O . ASN A 1 184 ? 21.020 -8.379 -9.259 1.00 96.56 184 ASN A O 1
ATOM 1522 N N . ASP A 1 185 ? 20.425 -7.461 -11.225 1.00 95.88 185 ASP A N 1
ATOM 1523 C CA . ASP A 1 185 ? 21.632 -7.844 -11.952 1.00 95.88 185 ASP A CA 1
ATOM 1524 C C . ASP A 1 185 ? 22.650 -6.691 -11.903 1.00 95.88 185 ASP A C 1
ATOM 1526 O O . ASP A 1 185 ? 22.382 -5.641 -12.494 1.00 95.88 185 ASP A O 1
ATOM 1530 N N . PRO A 1 186 ? 23.808 -6.839 -11.227 1.00 95.75 186 PRO A N 1
ATOM 1531 C CA . PRO A 1 186 ? 24.837 -5.802 -11.171 1.00 95.75 186 PRO A CA 1
ATOM 1532 C C . PRO A 1 186 ? 25.317 -5.316 -12.542 1.00 95.75 186 PRO A C 1
ATOM 1534 O O . PRO A 1 186 ? 25.724 -4.159 -12.649 1.00 95.75 186 PRO A O 1
ATOM 1537 N N . ASP A 1 187 ? 25.235 -6.139 -13.587 1.00 95.81 187 ASP A N 1
ATOM 1538 C CA . ASP A 1 187 ? 25.666 -5.795 -14.946 1.00 95.81 187 ASP A CA 1
ATOM 1539 C C . ASP A 1 187 ? 24.499 -5.361 -15.856 1.00 95.81 187 ASP A C 1
ATOM 1541 O O . ASP A 1 187 ? 24.681 -5.100 -17.046 1.00 95.81 187 ASP A O 1
ATOM 1545 N N . GLY A 1 188 ? 23.296 -5.204 -15.292 1.00 96.75 188 GLY A N 1
ATOM 1546 C CA . GLY A 1 188 ? 22.112 -4.745 -16.011 1.00 96.75 188 GLY A CA 1
ATOM 1547 C C . GLY A 1 188 ? 22.267 -3.363 -16.658 1.00 96.75 188 GLY A C 1
ATOM 1548 O O . GLY A 1 188 ? 22.750 -2.408 -16.044 1.00 96.75 188 GLY A O 1
ATOM 1549 N N . LEU A 1 189 ? 21.795 -3.249 -17.904 1.00 97.69 189 LEU A N 1
ATOM 1550 C CA . LEU A 1 189 ? 21.892 -2.036 -18.726 1.00 97.69 189 LEU A CA 1
ATOM 1551 C C . LEU A 1 189 ? 20.887 -0.948 -18.331 1.00 97.69 189 LEU A C 1
ATOM 1553 O O . LEU A 1 189 ? 21.111 0.227 -18.621 1.00 97.69 189 LEU A O 1
ATOM 1557 N N . ILE A 1 190 ? 19.791 -1.317 -17.665 1.00 98.38 190 ILE A N 1
ATOM 1558 C CA . ILE A 1 190 ? 18.749 -0.388 -17.217 1.00 98.38 190 ILE A CA 1
ATOM 1559 C C . ILE A 1 190 ? 18.788 -0.303 -15.694 1.00 98.38 190 ILE A C 1
ATOM 1561 O O . ILE A 1 190 ? 18.612 -1.292 -14.998 1.00 98.38 190 ILE A O 1
ATOM 1565 N N . GLY A 1 191 ? 18.989 0.887 -15.153 1.00 98.25 191 GLY A N 1
ATOM 1566 C CA . GLY A 1 191 ? 18.794 1.194 -13.744 1.00 98.25 191 GLY A CA 1
ATOM 1567 C C . GLY A 1 191 ? 17.333 1.512 -13.423 1.00 98.25 191 GLY A C 1
ATOM 1568 O O . GLY A 1 191 ? 16.589 2.009 -14.270 1.00 98.25 191 GLY A O 1
ATOM 1569 N N . LEU A 1 192 ? 16.930 1.279 -12.175 1.00 98.56 192 LEU A N 1
ATOM 1570 C CA . LEU A 1 192 ? 15.622 1.653 -11.641 1.00 98.56 192 LEU A CA 1
ATOM 1571 C C . LEU A 1 192 ? 15.758 2.188 -10.212 1.00 98.56 192 LEU A C 1
ATOM 1573 O O . LEU A 1 192 ? 16.183 1.471 -9.302 1.00 98.56 192 LEU A O 1
ATOM 1577 N N . TYR A 1 193 ? 15.299 3.422 -10.003 1.00 98.06 193 TYR A N 1
ATOM 1578 C CA . TYR A 1 193 ? 14.893 3.905 -8.686 1.00 98.06 193 TYR A CA 1
ATOM 1579 C C . TYR A 1 193 ? 13.425 3.546 -8.473 1.00 98.06 193 TYR A C 1
ATOM 1581 O O . TYR A 1 193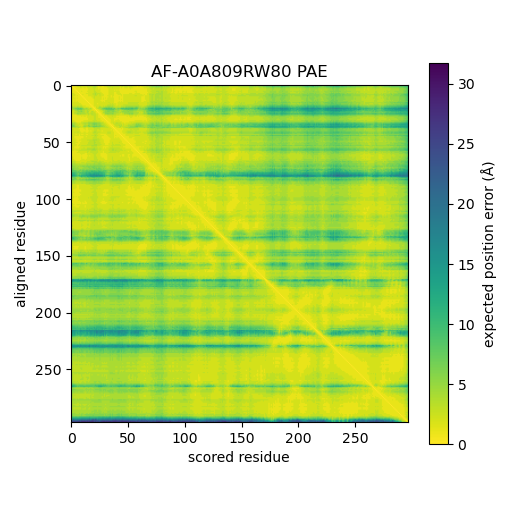 ? 12.541 4.099 -9.117 1.00 98.06 193 TYR A O 1
ATOM 1589 N N . ALA A 1 194 ? 13.169 2.590 -7.583 1.00 97.62 194 ALA A N 1
ATOM 1590 C CA . ALA A 1 194 ? 11.855 2.000 -7.343 1.00 97.62 194 ALA A CA 1
ATOM 1591 C C . ALA A 1 194 ? 11.093 2.652 -6.178 1.00 97.62 194 ALA A C 1
ATOM 1593 O O . ALA A 1 194 ? 9.972 2.246 -5.886 1.00 97.62 194 ALA A O 1
ATOM 1594 N N . VAL A 1 195 ? 11.675 3.641 -5.496 1.00 97.12 195 VAL A N 1
ATOM 1595 C CA . VAL A 1 195 ? 11.060 4.348 -4.363 1.00 97.12 195 VAL A CA 1
ATOM 1596 C C . VAL A 1 195 ? 11.174 5.855 -4.573 1.00 97.12 195 VAL A C 1
ATOM 1598 O O . VAL A 1 195 ? 12.244 6.348 -4.926 1.00 97.12 195 VAL A O 1
ATOM 1601 N N . ASP A 1 196 ? 10.087 6.586 -4.320 1.00 97.62 196 ASP A N 1
ATOM 1602 C CA . ASP A 1 196 ? 10.114 8.050 -4.311 1.00 97.62 196 ASP A CA 1
ATOM 1603 C C . ASP A 1 196 ? 11.046 8.565 -3.198 1.00 97.62 196 ASP A C 1
ATOM 1605 O O . ASP A 1 196 ? 11.096 8.025 -2.085 1.00 97.62 196 ASP A O 1
ATOM 1609 N N . ASN A 1 197 ? 11.776 9.640 -3.468 1.00 95.62 197 ASN A N 1
ATOM 1610 C CA . ASN A 1 197 ? 12.542 10.368 -2.465 1.00 95.62 197 ASN A CA 1
ATOM 1611 C C . ASN A 1 197 ? 11.601 11.199 -1.565 1.00 95.62 197 ASN A C 1
ATOM 1613 O O . ASN A 1 197 ? 10.380 11.128 -1.680 1.00 95.62 197 ASN A O 1
ATOM 1617 N N . THR A 1 198 ? 12.151 11.956 -0.617 1.00 94.56 198 THR A N 1
ATOM 1618 C CA . THR A 1 198 ? 11.359 12.762 0.331 1.00 94.56 198 THR A CA 1
ATOM 1619 C C . THR A 1 198 ? 10.892 14.107 -0.227 1.00 94.56 198 THR A C 1
ATOM 1621 O O . THR A 1 198 ? 10.161 14.816 0.453 1.00 94.56 198 THR A O 1
ATOM 1624 N N . LYS A 1 199 ? 11.295 14.481 -1.444 1.00 96.31 199 LYS A N 1
ATOM 1625 C CA . LYS A 1 199 ? 10.966 15.773 -2.055 1.00 96.31 199 LYS A CA 1
ATOM 1626 C C . LYS A 1 199 ? 9.821 15.654 -3.056 1.00 96.31 199 LYS A C 1
ATOM 1628 O O . LYS A 1 199 ? 8.887 16.443 -2.998 1.00 96.31 199 LYS A O 1
ATOM 1633 N N . GLU A 1 200 ? 9.882 14.667 -3.947 1.00 96.19 200 GLU A N 1
ATOM 1634 C CA . GLU A 1 200 ? 9.031 14.598 -5.140 1.00 96.19 200 GLU A CA 1
ATOM 1635 C C . GLU A 1 200 ? 8.780 13.162 -5.632 1.00 96.19 200 GLU A C 1
ATOM 1637 O O . GLU A 1 200 ? 9.359 12.188 -5.142 1.00 96.19 200 GLU A O 1
ATOM 1642 N N . ALA A 1 201 ? 7.902 13.034 -6.627 1.00 97.00 201 ALA A N 1
ATOM 1643 C CA . ALA A 1 201 ? 7.708 11.798 -7.378 1.00 97.00 201 ALA A CA 1
ATOM 1644 C C . ALA A 1 201 ? 8.980 11.471 -8.178 1.00 97.00 201 ALA A C 1
ATOM 1646 O O . ALA A 1 201 ? 9.214 12.059 -9.228 1.00 97.00 201 ALA A O 1
ATOM 1647 N N . SER A 1 202 ? 9.809 10.547 -7.688 1.00 97.56 202 SER A N 1
ATOM 1648 C CA . SER A 1 202 ? 11.166 10.322 -8.207 1.00 97.56 202 SER A CA 1
ATOM 1649 C C . SER A 1 202 ? 11.463 8.885 -8.643 1.00 97.56 202 SER A C 1
ATOM 1651 O O . SER A 1 202 ? 12.616 8.579 -8.956 1.00 97.56 202 SER A O 1
ATOM 1653 N N . ILE A 1 203 ? 10.470 7.991 -8.633 1.00 98.69 203 ILE A N 1
ATOM 1654 C CA . ILE A 1 203 ? 10.598 6.666 -9.260 1.00 98.69 203 ILE A CA 1
ATOM 1655 C C . ILE A 1 203 ? 10.881 6.860 -10.751 1.00 98.69 203 ILE A C 1
ATOM 1657 O O . ILE A 1 203 ? 10.121 7.554 -11.424 1.00 98.69 203 ILE A O 1
ATOM 1661 N N . LYS A 1 204 ? 11.949 6.243 -11.262 1.00 98.62 204 LYS A N 1
ATOM 1662 C CA . LYS A 1 204 ? 12.339 6.352 -12.674 1.00 98.62 204 LYS A CA 1
ATOM 1663 C C . LYS A 1 204 ? 13.280 5.241 -13.122 1.00 98.62 204 LYS A C 1
ATOM 1665 O O . LYS A 1 204 ? 14.078 4.735 -12.328 1.00 98.62 204 LYS A O 1
ATOM 1670 N N . PHE A 1 205 ? 13.227 4.939 -14.412 1.00 98.81 205 PHE A N 1
ATOM 1671 C CA . PHE A 1 205 ? 14.258 4.202 -15.132 1.00 98.81 205 PHE A CA 1
ATOM 1672 C C . PHE A 1 205 ? 15.387 5.152 -15.551 1.00 98.81 205 PHE A C 1
ATOM 1674 O O . PHE A 1 205 ? 15.160 6.333 -15.814 1.00 98.81 205 PHE A O 1
ATOM 1681 N N . LEU A 1 206 ? 16.613 4.649 -15.610 1.00 98.62 206 LEU A N 1
ATOM 1682 C CA . LEU A 1 206 ? 17.809 5.401 -15.995 1.00 98.62 206 LEU A CA 1
ATOM 1683 C C . LEU A 1 206 ? 18.854 4.443 -16.585 1.00 98.62 206 LEU A C 1
ATOM 1685 O O . LEU A 1 206 ? 18.687 3.234 -16.455 1.00 98.62 206 LEU A O 1
ATOM 1689 N N . PRO A 1 207 ? 19.925 4.918 -17.239 1.00 98.44 207 PRO A N 1
ATOM 1690 C CA . PRO A 1 207 ? 21.019 4.043 -17.650 1.00 98.44 207 PRO A CA 1
ATOM 1691 C C . PRO A 1 207 ? 21.628 3.308 -16.450 1.00 98.44 207 PRO A C 1
ATOM 1693 O O . PRO A 1 207 ? 21.858 3.907 -15.399 1.00 98.44 207 PRO A O 1
ATOM 1696 N N . GLY A 1 208 ? 21.897 2.010 -16.595 1.00 97.50 208 GLY A N 1
ATOM 1697 C CA . GLY A 1 208 ? 22.388 1.161 -15.505 1.00 97.50 208 GLY A CA 1
ATOM 1698 C C . GLY A 1 208 ? 23.711 1.649 -14.914 1.00 97.50 208 GLY A C 1
ATOM 1699 O O . GLY A 1 208 ? 23.907 1.597 -13.701 1.00 97.50 208 GLY A O 1
ATOM 1700 N N . ASN A 1 209 ? 24.580 2.231 -15.745 1.00 96.56 209 ASN A N 1
ATOM 1701 C CA . ASN A 1 209 ? 25.859 2.804 -15.322 1.00 96.56 209 ASN A CA 1
ATOM 1702 C C . ASN A 1 209 ? 25.737 3.999 -14.353 1.00 96.56 209 ASN A C 1
ATOM 1704 O O . ASN A 1 209 ? 26.729 4.347 -13.720 1.00 96.56 209 ASN A O 1
ATOM 1708 N N . GLN A 1 210 ? 24.549 4.590 -14.185 1.00 97.31 210 GLN A N 1
ATOM 1709 C CA . GLN A 1 210 ? 24.302 5.662 -13.211 1.00 97.31 210 GLN A CA 1
ATOM 1710 C C . GLN A 1 210 ? 24.045 5.162 -11.780 1.00 97.31 210 GLN A C 1
ATOM 1712 O O . GLN A 1 210 ? 23.976 5.964 -10.851 1.00 97.31 210 GLN A O 1
ATOM 1717 N N . ILE A 1 211 ? 23.890 3.854 -11.583 1.00 96.56 211 ILE A N 1
ATOM 1718 C CA . ILE A 1 211 ? 23.752 3.223 -10.265 1.00 96.56 211 ILE A CA 1
ATOM 1719 C C . ILE A 1 211 ? 25.020 2.432 -10.015 1.00 96.56 211 ILE A C 1
ATOM 1721 O O . ILE A 1 211 ? 25.356 1.640 -10.870 1.00 96.56 211 ILE A O 1
ATOM 1725 N N . ASP A 1 212 ? 25.717 2.551 -8.890 1.00 94.38 212 ASP A N 1
ATOM 1726 C CA . ASP A 1 212 ? 26.914 1.727 -8.651 1.00 94.38 212 ASP A CA 1
ATOM 1727 C C . ASP A 1 212 ? 26.567 0.226 -8.623 1.00 94.38 212 ASP A C 1
ATOM 1729 O O . ASP A 1 212 ? 25.709 -0.206 -7.851 1.00 94.38 212 ASP A O 1
ATOM 1733 N N . LYS A 1 213 ? 27.258 -0.587 -9.432 1.00 93.31 213 LYS A N 1
ATOM 1734 C CA . LYS A 1 213 ? 27.045 -2.041 -9.492 1.00 93.31 213 LYS A CA 1
ATOM 1735 C C . LYS A 1 213 ? 27.296 -2.733 -8.153 1.00 93.31 213 LYS A C 1
ATOM 1737 O O . LYS A 1 213 ? 26.605 -3.692 -7.830 1.00 93.31 213 LYS A O 1
ATOM 1742 N N . ASN A 1 214 ? 28.225 -2.214 -7.347 1.00 91.94 214 ASN A N 1
ATOM 1743 C CA . ASN A 1 214 ? 28.558 -2.787 -6.040 1.00 91.94 214 ASN A CA 1
ATOM 1744 C C . ASN A 1 214 ? 27.483 -2.498 -4.981 1.00 91.94 214 ASN A C 1
ATOM 1746 O O . ASN A 1 214 ? 27.452 -3.144 -3.937 1.00 91.94 214 ASN A O 1
ATOM 1750 N N . SER A 1 215 ? 26.583 -1.545 -5.249 1.00 88.44 215 SER A N 1
ATOM 1751 C CA . SER A 1 215 ? 25.444 -1.234 -4.378 1.00 88.44 215 SER A CA 1
ATOM 1752 C C . SER A 1 215 ? 24.236 -2.153 -4.605 1.00 88.44 215 SER A C 1
ATOM 1754 O O . SER A 1 215 ? 23.276 -2.124 -3.828 1.00 88.44 215 SER A O 1
ATOM 1756 N N . ILE A 1 216 ? 24.266 -2.981 -5.657 1.00 90.19 216 ILE A N 1
ATOM 1757 C CA . ILE A 1 216 ? 23.163 -3.873 -6.009 1.00 90.19 216 ILE A CA 1
ATOM 1758 C C . ILE A 1 216 ? 23.211 -5.125 -5.139 1.00 90.19 216 ILE A C 1
ATOM 1760 O O . ILE A 1 216 ? 24.076 -5.984 -5.286 1.00 90.19 216 ILE A O 1
ATOM 1764 N N . SER A 1 217 ? 22.237 -5.246 -4.238 1.00 87.75 217 SER A N 1
ATOM 1765 C CA . SER A 1 217 ? 22.008 -6.478 -3.485 1.00 87.75 217 SER A CA 1
ATOM 1766 C C . SER A 1 217 ? 21.000 -7.379 -4.204 1.00 87.75 217 SER A C 1
ATOM 1768 O O . SER A 1 217 ? 20.052 -6.897 -4.829 1.00 87.75 217 SER A O 1
ATOM 1770 N N . HIS A 1 218 ? 21.142 -8.696 -4.024 1.00 80.81 218 HIS A N 1
ATOM 1771 C CA . HIS A 1 218 ? 20.221 -9.708 -4.561 1.00 80.81 218 HIS A CA 1
ATOM 1772 C C . HIS A 1 218 ? 18.757 -9.503 -4.123 1.00 80.81 218 HIS A C 1
ATOM 1774 O O . HIS A 1 218 ? 17.833 -9.993 -4.771 1.00 80.81 218 HIS A O 1
ATOM 1780 N N . SER A 1 219 ? 18.528 -8.775 -3.027 1.00 81.31 219 SER A N 1
ATOM 1781 C CA . SER A 1 219 ? 17.210 -8.527 -2.435 1.00 81.31 219 SER A CA 1
ATOM 1782 C C . SER A 1 219 ? 16.821 -7.049 -2.417 1.00 81.31 219 SER A C 1
ATOM 1784 O O . SER A 1 219 ? 15.822 -6.691 -1.784 1.00 81.31 219 SER A O 1
ATOM 1786 N N . SER A 1 220 ? 17.565 -6.184 -3.119 1.00 84.25 220 SER A N 1
ATOM 1787 C CA . SER A 1 220 ? 17.213 -4.771 -3.219 1.00 84.25 220 SER A CA 1
ATOM 1788 C C . SER A 1 220 ? 15.825 -4.618 -3.838 1.00 84.25 220 SER A C 1
ATOM 1790 O O . SER A 1 220 ? 15.438 -5.367 -4.734 1.00 84.25 220 SER A O 1
ATOM 1792 N N . ARG A 1 221 ? 15.052 -3.670 -3.303 1.00 85.56 221 ARG A N 1
ATOM 1793 C CA . ARG A 1 221 ? 13.697 -3.312 -3.765 1.00 85.56 221 ARG A CA 1
ATOM 1794 C C . ARG A 1 221 ? 13.524 -1.811 -3.982 1.00 85.56 221 ARG A C 1
ATOM 1796 O O . ARG A 1 221 ? 12.428 -1.372 -4.313 1.00 85.56 221 ARG A O 1
ATOM 1803 N N . SER A 1 222 ? 14.573 -1.034 -3.723 1.00 91.75 222 SER A N 1
ATOM 1804 C CA . SER A 1 222 ? 14.542 0.431 -3.786 1.00 91.75 222 SER A CA 1
ATOM 1805 C C . SER A 1 222 ? 15.375 0.963 -4.943 1.00 91.75 222 SER A C 1
ATOM 1807 O O . SER A 1 222 ? 14.982 1.938 -5.572 1.00 91.75 222 SER A O 1
ATOM 1809 N N . ILE A 1 223 ? 16.516 0.330 -5.213 1.00 95.25 223 ILE A N 1
ATOM 1810 C CA . ILE A 1 223 ? 17.467 0.720 -6.254 1.00 95.25 223 ILE A CA 1
ATOM 1811 C C . ILE A 1 223 ? 17.996 -0.563 -6.882 1.00 95.25 223 ILE A C 1
ATOM 1813 O O . ILE A 1 223 ? 18.464 -1.443 -6.160 1.00 95.25 223 ILE A O 1
ATOM 1817 N N . THR A 1 224 ? 17.896 -0.701 -8.197 1.00 96.88 224 THR A N 1
ATOM 1818 C CA . THR A 1 224 ? 18.305 -1.929 -8.882 1.00 96.88 224 THR A CA 1
ATOM 1819 C C . THR A 1 224 ? 18.827 -1.657 -10.283 1.00 96.88 224 THR A C 1
ATOM 1821 O O . THR A 1 224 ? 18.579 -0.593 -10.849 1.00 96.88 224 THR A O 1
ATOM 1824 N N . ARG A 1 225 ? 19.539 -2.635 -10.831 1.00 97.88 225 ARG A N 1
ATOM 1825 C CA . ARG A 1 225 ? 19.914 -2.729 -12.237 1.00 97.88 225 ARG A CA 1
ATOM 1826 C C . ARG A 1 225 ? 19.219 -3.954 -12.842 1.00 97.88 225 ARG A C 1
ATOM 1828 O O . ARG A 1 225 ? 18.972 -4.949 -12.157 1.00 97.88 225 ARG A O 1
ATOM 1835 N N . ILE A 1 226 ? 18.832 -3.823 -14.101 1.00 97.88 226 ILE A N 1
ATOM 1836 C CA . ILE A 1 226 ? 17.962 -4.733 -14.834 1.00 97.88 226 ILE A CA 1
ATOM 1837 C C . ILE A 1 226 ? 18.674 -5.110 -16.129 1.00 97.88 226 ILE A C 1
ATOM 1839 O O . ILE A 1 226 ? 19.014 -4.237 -16.936 1.00 97.88 226 ILE A O 1
ATOM 1843 N N . SER A 1 227 ? 18.901 -6.403 -16.319 1.00 97.00 227 SER A N 1
ATOM 1844 C CA . SER A 1 227 ? 19.348 -6.973 -17.586 1.00 97.00 227 SER A CA 1
ATOM 1845 C C . SER A 1 227 ? 18.173 -7.595 -18.331 1.00 97.00 227 SER A C 1
ATOM 1847 O O . SER A 1 227 ? 17.080 -7.791 -17.785 1.00 97.00 227 SER A O 1
ATOM 1849 N N . PHE A 1 228 ? 18.383 -7.845 -19.619 1.00 96.56 228 PHE A N 1
ATOM 1850 C CA . PHE A 1 228 ? 17.392 -8.481 -20.466 1.00 96.56 228 PHE A CA 1
ATOM 1851 C C . PHE A 1 228 ? 18.042 -9.311 -21.565 1.00 96.56 228 PHE A C 1
ATOM 1853 O O . PHE A 1 228 ? 19.136 -8.999 -22.039 1.00 96.56 228 PHE A O 1
ATOM 1860 N N . THR A 1 229 ? 17.337 -10.353 -21.996 1.00 92.81 229 THR A N 1
ATOM 1861 C CA . THR A 1 229 ? 17.698 -11.160 -23.167 1.00 92.81 229 THR A CA 1
ATOM 1862 C C . THR A 1 229 ? 16.569 -11.139 -24.200 1.00 92.81 229 THR A C 1
ATOM 1864 O O . THR A 1 229 ? 15.447 -10.738 -23.903 1.00 92.81 229 THR A O 1
ATOM 1867 N N . GLY A 1 230 ? 16.864 -11.515 -25.448 1.00 86.25 230 GLY A N 1
ATOM 1868 C CA . GLY A 1 230 ? 15.870 -11.582 -26.533 1.00 86.25 230 GLY A CA 1
ATOM 1869 C C . GLY A 1 230 ? 15.877 -10.399 -27.510 1.00 86.25 230 GLY A C 1
ATOM 1870 O O . GLY A 1 230 ? 15.230 -10.462 -28.554 1.00 86.25 230 GLY A O 1
ATOM 1871 N N . PHE A 1 231 ? 16.642 -9.336 -27.242 1.00 90.19 231 PHE A N 1
ATOM 1872 C CA . PHE A 1 231 ? 16.931 -8.279 -28.217 1.00 90.19 231 PHE A CA 1
ATOM 1873 C C . PHE A 1 231 ? 18.202 -7.503 -27.855 1.00 90.19 231 PHE A C 1
ATOM 1875 O O . PHE A 1 231 ? 18.725 -7.627 -26.751 1.00 90.19 231 PHE A O 1
ATOM 1882 N N . LYS A 1 232 ? 18.707 -6.720 -28.812 1.00 89.94 232 LYS A N 1
ATOM 1883 C CA . LYS A 1 232 ? 19.860 -5.833 -28.635 1.00 89.94 232 LYS A CA 1
ATOM 1884 C C . LYS A 1 232 ? 19.433 -4.391 -28.870 1.00 89.94 232 LYS A C 1
ATOM 1886 O O . LYS A 1 232 ? 18.602 -4.133 -29.741 1.00 89.94 232 LYS A O 1
ATOM 1891 N N . LEU A 1 233 ? 20.023 -3.492 -28.096 1.00 93.00 233 LEU A N 1
ATOM 1892 C CA . LEU A 1 233 ? 19.913 -2.050 -28.252 1.00 93.00 233 LEU A CA 1
ATOM 1893 C C . LEU A 1 233 ? 21.330 -1.492 -28.367 1.00 93.00 233 LEU A C 1
ATOM 1895 O O . LEU A 1 233 ? 22.204 -1.871 -27.589 1.00 93.00 233 LEU A O 1
ATOM 1899 N N . SER A 1 234 ? 21.553 -0.617 -29.339 1.00 94.69 234 SER A N 1
ATOM 1900 C CA . SER A 1 234 ? 22.671 0.326 -29.314 1.00 94.69 234 SER A CA 1
ATOM 1901 C C . SER A 1 234 ? 22.490 1.336 -28.176 1.00 94.69 234 SER A C 1
ATOM 1903 O O . SER A 1 234 ? 21.400 1.466 -27.615 1.00 94.69 234 SER A O 1
ATOM 1905 N N . ASP A 1 235 ? 23.539 2.090 -27.852 1.00 94.75 235 ASP A N 1
ATOM 1906 C CA . ASP A 1 235 ? 23.496 3.072 -26.760 1.00 94.75 235 ASP A CA 1
ATOM 1907 C C . ASP A 1 235 ? 22.395 4.127 -26.959 1.00 94.75 235 ASP A C 1
ATOM 1909 O O . ASP A 1 235 ? 21.670 4.454 -26.019 1.00 94.75 235 ASP A O 1
ATOM 1913 N N . ASN A 1 236 ? 22.206 4.614 -28.190 1.00 95.94 236 ASN A N 1
ATOM 1914 C CA . ASN A 1 236 ? 21.146 5.579 -28.500 1.00 95.94 236 ASN A CA 1
ATOM 1915 C C . ASN A 1 236 ? 19.752 4.963 -28.324 1.00 95.94 236 ASN A C 1
ATOM 1917 O O . ASN A 1 236 ? 18.882 5.563 -27.696 1.00 95.94 236 ASN A O 1
ATOM 1921 N N . GLU A 1 237 ? 19.555 3.737 -28.808 1.00 96.69 237 GLU A N 1
ATOM 1922 C CA . GLU A 1 237 ? 18.280 3.028 -28.673 1.00 96.69 237 GLU A CA 1
ATOM 1923 C C . GLU A 1 237 ? 17.965 2.693 -27.207 1.00 96.69 237 GLU A C 1
ATOM 1925 O O . GLU A 1 237 ? 16.803 2.713 -26.808 1.00 96.69 237 GLU A O 1
ATOM 1930 N N . LEU A 1 238 ? 18.982 2.427 -26.378 1.00 97.25 238 LEU A N 1
ATOM 1931 C CA . LEU A 1 238 ? 18.819 2.243 -24.935 1.00 97.25 238 LEU A CA 1
ATOM 1932 C C . LEU A 1 238 ? 18.295 3.520 -24.267 1.00 97.25 238 LEU A C 1
ATOM 1934 O O . LEU A 1 238 ? 17.383 3.450 -23.441 1.00 97.25 238 LEU A O 1
ATOM 1938 N N . LEU A 1 239 ? 18.837 4.685 -24.629 1.00 98.00 239 LEU A N 1
ATOM 1939 C CA . LEU A 1 239 ? 18.374 5.971 -24.101 1.00 98.00 239 LEU A CA 1
ATOM 1940 C C . LEU A 1 239 ? 16.930 6.274 -24.521 1.00 98.00 239 LEU A C 1
ATOM 1942 O O . LEU A 1 239 ? 16.124 6.688 -23.683 1.00 98.00 239 LEU A O 1
ATOM 1946 N N . GLU A 1 240 ? 16.579 6.021 -25.782 1.00 97.62 240 GLU A N 1
ATOM 1947 C CA . GLU A 1 240 ? 15.207 6.164 -26.282 1.00 97.62 240 GLU A CA 1
ATOM 1948 C C . GLU A 1 240 ? 14.237 5.209 -25.577 1.00 97.62 240 GLU A C 1
ATOM 1950 O O . GLU A 1 240 ? 13.158 5.620 -25.145 1.00 97.62 240 GLU A O 1
ATOM 1955 N N . PHE A 1 241 ? 14.644 3.955 -25.377 1.00 98.00 241 PHE A N 1
ATOM 1956 C CA . PHE A 1 241 ? 13.856 2.952 -24.669 1.00 98.00 241 PHE A CA 1
ATOM 1957 C C . PHE A 1 241 ? 13.605 3.332 -23.201 1.00 98.00 241 PHE A C 1
ATOM 1959 O O . PHE A 1 241 ? 12.489 3.194 -22.692 1.00 98.00 241 PHE A O 1
ATOM 1966 N N . ILE A 1 242 ? 14.626 3.851 -22.511 1.00 98.62 242 ILE A N 1
ATOM 1967 C CA . ILE A 1 242 ? 14.507 4.352 -21.134 1.00 98.62 242 ILE A CA 1
ATOM 1968 C C . ILE A 1 242 ? 13.568 5.557 -21.077 1.00 98.62 242 ILE A C 1
ATOM 1970 O O . ILE A 1 242 ? 12.741 5.643 -20.165 1.00 98.62 242 ILE A O 1
ATOM 1974 N N . LYS A 1 243 ? 13.667 6.481 -22.038 1.00 98.50 243 LYS A N 1
ATOM 1975 C CA . LYS A 1 243 ? 12.760 7.628 -22.130 1.00 98.50 243 LYS A CA 1
ATOM 1976 C C . LYS A 1 243 ? 11.311 7.160 -22.285 1.00 98.50 243 LYS A C 1
ATOM 1978 O O . LYS A 1 243 ? 10.482 7.520 -21.456 1.00 98.50 243 LYS A O 1
ATOM 1983 N N . LEU A 1 244 ? 11.040 6.273 -23.246 1.00 98.44 244 LEU A N 1
ATOM 1984 C CA . LEU A 1 244 ? 9.713 5.685 -23.453 1.00 98.44 244 LEU A CA 1
ATOM 1985 C C . LEU A 1 244 ? 9.192 4.979 -22.191 1.00 98.44 244 LEU A C 1
ATOM 1987 O O . LEU A 1 244 ? 8.041 5.162 -21.802 1.00 98.44 244 LEU A O 1
ATOM 1991 N N . SER A 1 245 ? 10.043 4.209 -21.510 1.00 98.56 245 SER A N 1
ATOM 1992 C CA . SER A 1 245 ? 9.677 3.516 -20.267 1.00 98.56 245 SER A CA 1
ATOM 1993 C C . SER A 1 245 ? 9.280 4.492 -19.153 1.00 98.56 245 SER A C 1
ATOM 1995 O O . SER A 1 245 ? 8.337 4.229 -18.406 1.00 98.56 245 SER A O 1
ATOM 1997 N N . ASN A 1 246 ? 9.972 5.629 -19.039 1.00 98.75 246 ASN A N 1
ATOM 1998 C CA . ASN A 1 246 ? 9.619 6.683 -18.088 1.00 98.75 246 ASN A CA 1
ATOM 1999 C C . ASN A 1 246 ? 8.337 7.422 -18.477 1.00 98.75 246 ASN A C 1
ATOM 2001 O O . ASN A 1 246 ? 7.530 7.711 -17.597 1.00 98.75 246 ASN A O 1
ATOM 2005 N N . ASP A 1 247 ? 8.117 7.691 -19.764 1.00 98.50 247 ASP A N 1
ATOM 2006 C CA . ASP A 1 247 ? 6.883 8.321 -20.242 1.00 98.50 247 ASP A CA 1
ATOM 2007 C C . ASP A 1 247 ? 5.665 7.438 -19.916 1.00 98.50 247 ASP A C 1
ATOM 2009 O O . ASP A 1 247 ? 4.681 7.915 -19.348 1.00 98.50 247 ASP A O 1
ATOM 2013 N N . LEU A 1 248 ? 5.774 6.126 -20.156 1.00 98.06 248 LEU A N 1
ATOM 2014 C CA . LEU A 1 248 ? 4.753 5.137 -19.793 1.00 98.06 248 LEU A CA 1
ATOM 2015 C C . LEU A 1 248 ? 4.550 5.021 -18.276 1.00 98.06 248 LEU A C 1
ATOM 2017 O O . LEU A 1 248 ? 3.414 4.940 -17.812 1.00 98.06 248 LEU A O 1
ATOM 2021 N N . LEU A 1 249 ? 5.631 5.028 -17.488 1.00 98.31 249 LEU A N 1
ATOM 2022 C CA . LEU A 1 249 ? 5.547 5.046 -16.026 1.00 98.31 249 LEU A CA 1
ATOM 2023 C C . LEU A 1 249 ? 4.799 6.291 -15.534 1.00 98.31 249 LEU A C 1
ATOM 2025 O O . LEU A 1 249 ? 3.914 6.177 -14.690 1.00 98.31 249 LEU A O 1
ATOM 2029 N N . ASN A 1 250 ? 5.142 7.471 -16.046 1.00 98.19 250 ASN A N 1
ATOM 2030 C CA . ASN A 1 250 ? 4.533 8.732 -15.629 1.00 98.19 250 ASN A CA 1
ATOM 2031 C C . ASN A 1 250 ? 3.051 8.801 -16.012 1.00 98.19 250 ASN A C 1
ATOM 2033 O O . ASN A 1 250 ? 2.227 9.217 -15.194 1.00 98.19 250 ASN A O 1
ATOM 2037 N N . ASP A 1 251 ? 2.697 8.346 -17.215 1.00 97.31 251 ASP A N 1
ATOM 2038 C CA . ASP A 1 251 ? 1.305 8.229 -17.649 1.00 97.31 251 ASP A CA 1
ATOM 2039 C C . ASP A 1 251 ? 0.516 7.254 -16.762 1.00 97.31 251 ASP A C 1
ATOM 2041 O O . ASP A 1 251 ? -0.566 7.594 -16.282 1.00 97.31 251 ASP A O 1
ATOM 2045 N N . TYR A 1 252 ? 1.094 6.089 -16.450 1.00 97.19 252 TYR A N 1
ATOM 2046 C CA . TYR A 1 252 ? 0.504 5.122 -15.524 1.00 97.19 252 TYR A CA 1
ATOM 2047 C C . TYR A 1 252 ? 0.247 5.747 -14.148 1.00 97.19 252 TYR A C 1
ATOM 2049 O O . TYR A 1 252 ? -0.884 5.734 -13.663 1.00 97.19 252 TYR A O 1
ATOM 2057 N N . ARG A 1 253 ? 1.269 6.368 -13.546 1.00 96.62 253 ARG A N 1
ATOM 2058 C CA . ARG A 1 253 ? 1.167 7.042 -12.242 1.00 96.62 253 ARG A CA 1
ATOM 2059 C C . ARG A 1 253 ? 0.069 8.105 -12.226 1.00 96.62 253 ARG A C 1
ATOM 2061 O O . ARG A 1 253 ? -0.708 8.162 -11.272 1.00 96.62 253 ARG A O 1
ATOM 2068 N N . LYS A 1 254 ? -0.020 8.911 -13.291 1.00 95.38 254 LYS A N 1
ATOM 2069 C CA . LYS A 1 254 ? -1.045 9.949 -13.462 1.00 95.38 254 LYS A CA 1
ATOM 2070 C C . LYS A 1 254 ? -2.448 9.347 -13.546 1.00 95.38 254 LYS A C 1
ATOM 2072 O O . LYS A 1 254 ? -3.334 9.803 -12.833 1.00 95.38 254 LYS A O 1
ATOM 2077 N N . LYS A 1 255 ? -2.648 8.330 -14.388 1.00 94.94 255 LYS A N 1
ATOM 2078 C CA . LYS A 1 255 ? -3.960 7.705 -14.629 1.00 94.94 255 LYS A CA 1
ATOM 2079 C C . LYS A 1 255 ? -4.472 6.899 -13.443 1.00 94.94 255 LYS A C 1
ATOM 2081 O O . LYS A 1 255 ? -5.674 6.848 -13.217 1.00 94.94 255 LYS A O 1
ATOM 2086 N N . THR A 1 256 ? -3.577 6.274 -12.682 1.00 94.88 256 THR A N 1
ATOM 2087 C CA . THR A 1 256 ? -3.955 5.459 -11.521 1.00 94.88 256 THR A CA 1
ATOM 2088 C C . THR A 1 256 ? -3.874 6.220 -10.207 1.00 94.88 256 THR A C 1
ATOM 2090 O O . THR A 1 256 ? -4.036 5.603 -9.158 1.00 94.88 256 THR A O 1
ATOM 2093 N N . TYR A 1 257 ? -3.515 7.508 -10.232 1.00 94.56 257 TYR A N 1
ATOM 2094 C CA . TYR A 1 257 ? -3.235 8.304 -9.036 1.00 94.56 257 TYR A CA 1
ATOM 2095 C C . TYR A 1 257 ? -2.310 7.571 -8.055 1.00 94.56 257 TYR A C 1
ATOM 2097 O O . TYR A 1 257 ? -2.535 7.594 -6.852 1.00 94.56 257 TYR A O 1
ATOM 2105 N N . ASP A 1 258 ? -1.298 6.852 -8.549 1.00 95.06 258 ASP A N 1
ATOM 2106 C CA . ASP A 1 258 ? -0.409 5.993 -7.749 1.00 95.06 258 ASP A CA 1
ATOM 2107 C C . ASP A 1 258 ? -1.082 4.916 -6.853 1.00 95.06 258 ASP A C 1
ATOM 2109 O O . ASP A 1 258 ? -0.388 4.314 -6.036 1.00 95.06 258 ASP A O 1
ATOM 2113 N N . VAL A 1 259 ? -2.383 4.626 -6.982 1.00 94.75 259 VAL A N 1
ATOM 2114 C CA . VAL A 1 259 ? -3.126 3.686 -6.105 1.00 94.75 259 VAL A CA 1
ATOM 2115 C C . VAL A 1 259 ? -2.492 2.295 -6.050 1.00 94.75 259 VAL A C 1
ATOM 2117 O O . VAL A 1 259 ? -2.444 1.656 -5.001 1.00 94.75 259 VAL A O 1
ATOM 2120 N N . PHE A 1 260 ? -1.965 1.820 -7.178 1.00 95.12 260 PHE A N 1
ATOM 2121 C CA . PHE A 1 260 ? -1.349 0.495 -7.272 1.00 95.12 260 PHE A CA 1
ATOM 2122 C C . PHE A 1 260 ? 0.141 0.480 -6.910 1.00 95.12 260 PHE A C 1
ATOM 2124 O O . PHE A 1 260 ? 0.765 -0.584 -6.925 1.00 95.12 260 PHE A O 1
ATOM 2131 N N . LEU A 1 261 ? 0.734 1.634 -6.598 1.00 95.88 261 LEU A N 1
ATOM 2132 C CA . LEU A 1 261 ? 2.076 1.694 -6.034 1.00 95.88 261 LEU A CA 1
ATOM 2133 C C . LEU A 1 261 ? 1.958 1.625 -4.514 1.00 95.88 261 LEU A C 1
ATOM 2135 O O . LEU A 1 261 ? 1.223 2.383 -3.885 1.00 95.88 261 LEU A O 1
ATOM 2139 N N . THR A 1 262 ? 2.733 0.737 -3.898 1.00 95.12 262 THR A N 1
ATOM 2140 C CA . THR A 1 262 ? 2.674 0.560 -2.448 1.00 95.12 262 THR A CA 1
ATOM 2141 C C . THR A 1 262 ? 3.109 1.846 -1.753 1.00 95.12 262 THR A C 1
ATOM 2143 O O . THR A 1 262 ? 4.188 2.373 -2.033 1.00 95.12 262 THR A O 1
ATOM 2146 N N . ALA A 1 263 ? 2.287 2.333 -0.826 1.00 94.44 263 ALA A N 1
ATOM 2147 C CA . ALA A 1 263 ? 2.658 3.404 0.086 1.00 94.44 263 ALA A CA 1
ATOM 2148 C C . ALA A 1 263 ? 3.953 3.066 0.826 1.00 94.44 263 ALA A C 1
ATOM 2150 O O . ALA A 1 263 ? 4.138 1.947 1.312 1.00 94.44 263 ALA A O 1
ATOM 2151 N N . PHE A 1 264 ? 4.863 4.021 0.908 1.00 92.50 264 PHE A N 1
ATOM 2152 C CA . PHE A 1 264 ? 6.166 3.829 1.511 1.00 92.50 264 PHE A CA 1
ATOM 2153 C C . PHE A 1 264 ? 6.467 4.978 2.462 1.00 92.50 264 PHE A C 1
ATOM 2155 O O . PHE A 1 264 ? 6.301 6.126 2.096 1.00 92.50 264 PHE A O 1
ATOM 2162 N N . LYS A 1 265 ? 6.922 4.638 3.669 1.00 88.69 265 LYS A N 1
ATOM 2163 C CA . LYS A 1 265 ? 7.510 5.509 4.702 1.00 88.69 265 LYS A CA 1
ATOM 2164 C C . LYS A 1 265 ? 7.479 7.021 4.422 1.00 88.69 265 LYS A C 1
ATOM 2166 O O . LYS A 1 265 ? 8.367 7.544 3.740 1.00 88.69 265 LYS A O 1
ATOM 2171 N N . GLY A 1 266 ? 6.536 7.694 5.061 1.00 86.38 266 GLY A N 1
ATOM 2172 C CA . GLY A 1 266 ? 6.502 9.136 5.220 1.00 86.38 266 GLY A CA 1
ATOM 2173 C C . GLY A 1 266 ? 5.893 9.886 4.044 1.00 86.38 266 GLY A C 1
ATOM 2174 O O . GLY A 1 266 ? 5.532 9.330 3.001 1.00 86.38 266 GLY A O 1
ATOM 2175 N N . LEU A 1 267 ? 5.792 11.193 4.251 1.00 91.06 267 LEU A N 1
ATOM 2176 C CA . LEU A 1 267 ? 5.330 12.147 3.258 1.00 91.06 267 LEU A CA 1
ATOM 2177 C C . LEU A 1 267 ? 6.510 12.705 2.471 1.00 91.06 267 LEU A C 1
ATOM 2179 O O . LEU A 1 267 ? 7.636 12.817 2.963 1.00 91.06 267 LEU A O 1
ATOM 2183 N N . ARG A 1 268 ? 6.223 13.076 1.234 1.00 94.06 268 ARG A N 1
ATOM 2184 C CA . ARG A 1 268 ? 7.052 13.974 0.446 1.00 94.06 268 ARG A CA 1
ATOM 2185 C C . ARG A 1 268 ? 6.799 15.422 0.859 1.00 94.06 268 ARG A C 1
ATOM 2187 O O . ARG A 1 268 ? 5.815 15.723 1.534 1.00 94.06 268 ARG A O 1
ATOM 2194 N N . SER A 1 269 ? 7.650 16.335 0.401 1.00 93.06 269 SER A N 1
ATOM 2195 C CA . SER A 1 269 ? 7.470 17.776 0.618 1.00 93.06 269 SER A CA 1
ATOM 2196 C C . SER A 1 269 ? 6.159 18.326 0.040 1.00 93.06 269 SER A C 1
ATOM 2198 O O . SER A 1 269 ? 5.669 19.332 0.538 1.00 93.06 269 SER A O 1
ATOM 2200 N N . ASP A 1 270 ? 5.567 17.663 -0.959 1.00 92.00 270 ASP A N 1
ATOM 2201 C CA . ASP A 1 270 ? 4.254 18.005 -1.527 1.00 92.00 270 ASP A CA 1
ATOM 2202 C C . ASP A 1 270 ? 3.065 17.388 -0.765 1.00 92.00 270 ASP A C 1
ATOM 2204 O O . ASP A 1 270 ? 1.956 17.348 -1.293 1.00 92.00 270 ASP A O 1
ATOM 2208 N N . LEU A 1 271 ? 3.302 16.891 0.456 1.00 89.94 271 LEU A N 1
ATOM 2209 C CA . LEU A 1 271 ? 2.319 16.242 1.330 1.00 89.94 271 LEU A CA 1
ATOM 2210 C C . LEU A 1 271 ? 1.673 14.985 0.739 1.00 89.94 271 LEU A C 1
ATOM 2212 O O . LEU A 1 271 ? 0.663 14.523 1.246 1.00 89.94 271 LEU A O 1
ATOM 2216 N N . LYS A 1 272 ? 2.270 14.377 -0.289 1.00 92.44 272 LYS A N 1
ATOM 2217 C CA . LYS A 1 272 ? 1.837 13.066 -0.783 1.00 92.44 272 LYS A CA 1
ATOM 2218 C C . LYS A 1 272 ? 2.651 11.956 -0.152 1.00 92.44 272 LYS A C 1
ATOM 2220 O O . LYS A 1 272 ? 3.839 12.126 0.134 1.00 92.44 272 LYS A O 1
ATOM 2225 N N . TYR A 1 273 ? 2.053 10.783 0.009 1.00 94.62 273 TYR A N 1
ATOM 2226 C CA . TYR A 1 273 ? 2.816 9.609 0.406 1.00 94.62 273 TYR A CA 1
ATOM 2227 C C . TYR A 1 273 ? 3.883 9.273 -0.625 1.00 94.62 273 TYR A C 1
ATOM 2229 O O . TYR A 1 273 ? 3.648 9.299 -1.838 1.00 94.62 273 TYR A O 1
ATOM 2237 N N . ARG A 1 274 ? 5.066 8.896 -0.135 1.00 96.00 274 ARG A N 1
ATOM 2238 C CA . ARG A 1 274 ? 6.075 8.295 -1.001 1.00 96.00 274 ARG A CA 1
ATOM 2239 C C . ARG A 1 274 ? 5.559 6.953 -1.491 1.00 96.00 274 ARG A C 1
ATOM 2241 O O . ARG A 1 274 ? 4.879 6.216 -0.777 1.00 96.00 274 ARG A O 1
ATOM 2248 N N . ARG A 1 275 ? 5.892 6.624 -2.730 1.00 96.81 275 ARG A N 1
ATOM 2249 C CA . ARG A 1 275 ? 5.454 5.391 -3.373 1.00 96.81 275 ARG A CA 1
ATOM 2250 C C . ARG A 1 275 ? 6.623 4.451 -3.612 1.00 96.81 275 ARG A C 1
ATOM 2252 O O . ARG A 1 275 ? 7.769 4.883 -3.735 1.00 96.81 275 ARG A O 1
ATOM 2259 N N . ARG A 1 276 ? 6.323 3.155 -3.683 1.00 96.62 276 ARG A N 1
ATOM 2260 C CA . ARG A 1 276 ? 7.241 2.108 -4.130 1.00 96.62 276 ARG A CA 1
ATOM 2261 C C . ARG A 1 276 ? 6.648 1.358 -5.317 1.00 96.62 276 ARG A C 1
ATOM 2263 O O . ARG A 1 276 ? 5.585 0.746 -5.205 1.00 96.62 276 ARG A O 1
ATOM 2270 N N . LEU A 1 277 ? 7.381 1.352 -6.423 1.00 97.38 277 LEU A N 1
ATOM 2271 C CA . LEU A 1 277 ? 7.106 0.538 -7.596 1.00 97.38 277 LEU A CA 1
ATOM 2272 C C . LEU A 1 277 ? 7.580 -0.896 -7.344 1.00 97.38 277 LEU A C 1
ATOM 2274 O O . LEU A 1 277 ? 8.750 -1.132 -7.051 1.00 97.38 277 LEU A O 1
ATOM 2278 N N . ASN A 1 278 ? 6.677 -1.868 -7.448 1.00 94.56 278 ASN A N 1
ATOM 2279 C CA . ASN A 1 278 ? 7.065 -3.275 -7.375 1.00 94.56 278 ASN A CA 1
ATOM 2280 C C . ASN A 1 278 ? 7.572 -3.777 -8.743 1.00 94.56 278 ASN A C 1
ATOM 2282 O O . ASN A 1 278 ? 7.247 -3.218 -9.792 1.00 94.56 278 ASN A O 1
ATOM 2286 N N . TYR A 1 279 ? 8.347 -4.864 -8.738 1.00 95.00 279 TYR A N 1
ATOM 2287 C CA . TYR A 1 279 ? 8.945 -5.405 -9.964 1.00 95.00 279 TYR A CA 1
ATOM 2288 C C . TYR A 1 279 ? 7.922 -5.967 -10.949 1.00 95.00 279 TYR A C 1
ATOM 2290 O O . TYR A 1 279 ? 8.183 -5.954 -12.147 1.00 95.00 279 TYR A O 1
ATOM 2298 N N . LYS A 1 280 ? 6.736 -6.387 -10.487 1.00 94.12 280 LYS A N 1
ATOM 2299 C CA . LYS A 1 280 ? 5.655 -6.810 -11.386 1.00 94.12 280 LYS A CA 1
ATOM 2300 C C . LYS A 1 280 ? 5.202 -5.642 -12.268 1.00 94.12 280 LYS A C 1
ATOM 2302 O O . LYS A 1 280 ? 5.132 -5.796 -13.482 1.00 94.12 280 LYS A O 1
ATOM 2307 N N . ILE A 1 281 ? 4.945 -4.475 -11.676 1.00 95.69 281 ILE A N 1
ATOM 2308 C CA . ILE A 1 281 ? 4.543 -3.272 -12.416 1.00 95.69 281 ILE A CA 1
ATOM 2309 C C . ILE A 1 281 ? 5.710 -2.765 -13.274 1.00 95.69 281 ILE A C 1
ATOM 2311 O O . ILE A 1 281 ? 5.507 -2.464 -14.445 1.00 95.69 281 ILE A O 1
ATOM 2315 N N . ALA A 1 282 ? 6.938 -2.735 -12.741 1.00 97.44 282 ALA A N 1
ATOM 2316 C CA . ALA A 1 282 ? 8.112 -2.322 -13.514 1.00 97.44 282 ALA A CA 1
ATOM 2317 C C . ALA A 1 282 ? 8.317 -3.199 -14.764 1.00 97.44 282 ALA A C 1
ATOM 2319 O O . ALA A 1 282 ? 8.455 -2.674 -15.864 1.00 97.44 282 ALA A O 1
ATOM 2320 N N . LYS A 1 283 ? 8.249 -4.531 -14.616 1.00 96.94 283 LYS A N 1
ATOM 2321 C CA . LYS A 1 283 ? 8.319 -5.487 -15.733 1.00 96.94 283 LYS A CA 1
ATOM 2322 C C . LYS A 1 283 ? 7.207 -5.245 -16.749 1.00 9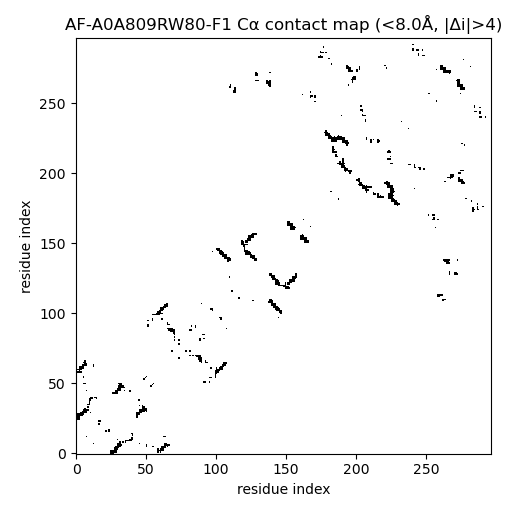6.94 283 LYS A C 1
ATOM 2324 O O . LYS A 1 283 ? 7.448 -5.301 -17.948 1.00 96.94 283 LYS A O 1
ATOM 2329 N N . ASN A 1 284 ? 5.999 -4.957 -16.277 1.00 96.56 284 ASN A N 1
ATOM 2330 C CA . ASN A 1 284 ? 4.865 -4.676 -17.145 1.00 96.56 284 ASN A CA 1
ATOM 2331 C C . ASN A 1 284 ? 5.078 -3.420 -18.009 1.00 96.56 284 ASN A C 1
ATOM 2333 O O . ASN A 1 284 ? 4.784 -3.439 -19.201 1.00 96.56 284 ASN A O 1
ATOM 2337 N N . ILE A 1 285 ? 5.635 -2.358 -17.419 1.00 97.75 285 ILE A N 1
ATOM 2338 C CA . ILE A 1 285 ? 5.998 -1.126 -18.135 1.00 97.75 285 ILE A CA 1
ATOM 2339 C C . ILE A 1 285 ? 7.074 -1.415 -19.188 1.00 97.75 285 ILE A C 1
ATOM 2341 O O . ILE A 1 285 ? 6.917 -1.016 -20.338 1.00 97.75 285 ILE A O 1
ATOM 2345 N N . LEU A 1 286 ? 8.122 -2.163 -18.827 1.00 97.81 286 LEU A N 1
ATOM 2346 C CA . LEU A 1 286 ? 9.192 -2.551 -19.756 1.00 97.81 286 LEU A CA 1
ATOM 2347 C C . LEU A 1 286 ? 8.668 -3.420 -20.913 1.00 97.81 286 LEU A C 1
ATOM 2349 O O . LEU A 1 286 ? 9.071 -3.242 -22.059 1.00 97.81 286 LEU A O 1
ATOM 2353 N N . ASN A 1 287 ? 7.721 -4.319 -20.638 1.00 96.69 287 ASN A N 1
ATOM 2354 C CA . ASN A 1 287 ? 7.058 -5.126 -21.661 1.00 96.69 287 ASN A CA 1
ATOM 2355 C C . ASN A 1 287 ? 6.234 -4.283 -22.639 1.00 96.69 287 ASN A C 1
ATOM 2357 O O . ASN A 1 287 ? 6.280 -4.535 -23.843 1.00 96.69 287 ASN A O 1
ATOM 2361 N N . LEU A 1 288 ? 5.489 -3.292 -22.145 1.00 96.31 288 LEU A N 1
ATOM 2362 C CA . LEU A 1 288 ? 4.760 -2.360 -23.007 1.00 96.31 288 LEU A CA 1
ATOM 2363 C C . LEU A 1 288 ? 5.722 -1.516 -23.849 1.00 96.31 288 LEU A C 1
ATOM 2365 O O . LEU A 1 288 ? 5.541 -1.413 -25.061 1.00 96.31 288 LEU A O 1
ATOM 2369 N N . ALA A 1 289 ? 6.770 -0.974 -23.222 1.00 96.62 289 ALA A N 1
ATOM 2370 C CA . ALA A 1 289 ? 7.807 -0.218 -23.914 1.00 96.62 289 ALA A CA 1
ATOM 2371 C C . ALA A 1 289 ? 8.433 -1.052 -25.039 1.00 96.62 289 ALA A C 1
ATOM 2373 O O . ALA A 1 289 ? 8.568 -0.564 -26.154 1.00 96.62 289 ALA A O 1
ATOM 2374 N N . TYR A 1 290 ? 8.741 -2.327 -24.781 1.00 96.06 290 TYR A N 1
ATOM 2375 C CA . TYR A 1 290 ? 9.289 -3.241 -25.785 1.00 96.06 290 TYR A CA 1
ATOM 2376 C C . TYR A 1 290 ? 8.365 -3.433 -26.985 1.00 96.06 290 TYR A C 1
ATOM 2378 O O . TYR A 1 290 ? 8.835 -3.345 -28.118 1.00 96.06 290 TYR A O 1
ATOM 2386 N N . LYS A 1 291 ? 7.064 -3.658 -26.756 1.00 94.31 291 LYS A N 1
ATOM 2387 C CA . LYS A 1 291 ? 6.092 -3.818 -27.848 1.00 94.31 291 LYS A CA 1
ATOM 2388 C C . LYS A 1 291 ? 6.046 -2.582 -28.743 1.00 94.31 291 LYS A C 1
ATOM 2390 O O . LYS A 1 291 ? 6.262 -2.700 -29.943 1.00 94.31 291 LYS A O 1
ATOM 2395 N N . ILE A 1 292 ? 5.881 -1.403 -28.143 1.00 94.88 292 ILE A N 1
ATOM 2396 C CA . ILE A 1 292 ? 5.825 -0.128 -28.874 1.00 94.88 292 ILE A CA 1
ATOM 2397 C C . ILE A 1 292 ? 7.140 0.128 -29.623 1.00 94.88 292 ILE A C 1
ATOM 2399 O O . ILE A 1 292 ? 7.134 0.499 -30.793 1.00 94.88 292 ILE A O 1
ATOM 2403 N N . PHE A 1 293 ? 8.279 -0.102 -28.967 1.00 92.38 293 PHE A N 1
ATOM 2404 C CA . PHE A 1 293 ? 9.598 0.131 -29.554 1.00 92.38 293 PHE A CA 1
ATOM 2405 C C . PHE A 1 293 ? 9.904 -0.811 -30.727 1.00 92.38 293 PHE A C 1
ATOM 2407 O O . PHE A 1 293 ? 10.657 -0.448 -31.628 1.00 92.38 293 PHE A O 1
ATOM 2414 N N . LYS A 1 294 ? 9.339 -2.025 -30.726 1.00 87.06 294 LYS A N 1
ATOM 2415 C CA . LYS A 1 294 ? 9.440 -2.973 -31.842 1.00 87.06 294 LYS A CA 1
ATOM 2416 C C . LYS A 1 294 ? 8.496 -2.642 -32.990 1.00 87.06 294 LYS A C 1
ATOM 2418 O O . LYS A 1 294 ? 8.907 -2.807 -34.126 1.00 87.06 294 LYS A O 1
ATOM 2423 N N . GLU A 1 295 ? 7.275 -2.202 -32.703 1.00 80.69 295 GLU A N 1
ATOM 2424 C CA . GLU A 1 295 ? 6.282 -1.824 -33.720 1.00 80.69 295 GLU A CA 1
ATOM 2425 C C . GLU A 1 295 ? 6.637 -0.511 -34.439 1.00 80.69 295 GLU A C 1
ATOM 2427 O O . GLU A 1 295 ? 6.224 -0.300 -35.575 1.00 80.69 295 GLU A O 1
ATOM 2432 N N . GLY A 1 296 ? 7.407 0.371 -33.792 1.00 66.00 296 GLY A N 1
ATOM 2433 C CA . GLY A 1 296 ? 7.909 1.617 -34.383 1.00 66.00 296 GLY A CA 1
ATOM 2434 C C . GLY A 1 296 ? 9.166 1.476 -35.253 1.00 66.00 296 GLY A C 1
ATOM 2435 O O . GLY A 1 296 ? 9.677 2.494 -35.718 1.00 66.00 296 GLY A O 1
ATOM 2436 N N . LYS A 1 297 ? 9.679 0.255 -35.441 1.00 54.56 297 LYS A N 1
ATOM 2437 C CA . LYS A 1 297 ? 10.813 -0.076 -36.317 1.00 54.56 297 LYS A CA 1
ATOM 2438 C C . LYS A 1 297 ? 10.353 -0.931 -37.486 1.00 54.56 297 LYS A C 1
ATOM 2440 O O . LYS A 1 297 ? 10.921 -0.735 -38.581 1.00 54.56 297 LYS A O 1
#

InterPro domains:
  IPR011639 Type II methyltransferase M.TaqI-like domain [PF07669] (40-119)
  IPR029063 S-adenosyl-L-methionine-dependent methyltransferase superfamily [G3DSA:3.40.50.150] (17-223)
  IPR029063 S-adenosyl-L-methionine-dependent methyltransferase superfamily [SSF53335] (42-180)

Solvent-accessible surface area (backbone atoms only — not comparable to full-atom values): 16337 Å² total; per-residue (Å²): 97,59,37,33,22,62,48,30,66,36,34,59,68,58,46,54,53,65,72,63,80,57,92,72,69,76,42,67,49,32,20,17,70,57,85,54,96,53,63,73,42,74,91,50,65,71,43,74,37,52,40,85,83,57,66,84,76,91,38,50,38,36,46,42,54,54,62,82,46,44,42,72,58,38,61,74,70,64,54,86,86,62,66,80,91,36,69,30,44,35,57,53,48,47,51,53,48,60,77,49,24,42,28,40,39,34,48,42,58,41,41,49,74,64,66,66,68,70,47,46,27,30,48,36,39,34,44,52,58,60,91,85,54,95,90,56,47,70,45,37,18,43,39,33,32,43,66,62,76,37,95,51,29,41,36,32,47,82,92,38,79,77,47,42,52,64,64,41,46,66,78,66,69,88,45,85,66,88,60,51,74,41,73,41,31,56,86,12,64,37,16,35,38,23,37,30,48,60,61,48,96,51,58,40,57,43,60,14,87,82,47,68,44,89,73,42,42,88,77,55,70,46,50,37,21,29,32,68,47,91,74,86,69,57,75,68,54,45,54,52,49,36,50,48,31,36,53,53,48,53,50,49,38,63,72,37,69,45,58,82,32,36,54,33,76,29,58,19,74,79,46,40,65,16,38,29,54,51,67,70,59,53,50,30,42,50,34,46,35,49,52,53,61,58,74,76,106

Organism: NCBI:txid33923

Mean predicted aligned error: 4.47 Å